Protein AF-A0ABD1E0M5-F1 (afdb_monomer_lite)

Foldseek 3Di:
DQAQPQPRHDDDPDWDAQPPPRHIHDLVVLVVLLPDPPDDPSSVVSVVVSVVVPPDDDDDDDDDDDPPPVVVVVVVVVVVVVVVVVVPCPVVVVVVVVPDDPDDDDDPPPPDPVNVVVVVVVVVVVVVVVVVVVVCVVVVVVVVVVVVVVVVVVVVVVVVVVVVVVVVVVVVVVVVVVVVVVVVVPPPPPPPPDPPFPKDKDKFAQPPPDDDQLVVVCVVCVVVVNNVQSVFFPDKDKDQPDPPPDPPDDDDDPDRRMIMMITGGNDPVVD

pLDDT: mean 77.99, std 19.37, range [33.34, 98.06]

Secondary structure (DSSP, 8-state):
-PBPTTT-PBP-S--EE-TTT--EE-HHHHHHHHTSTT--HHHHTHHHHHHTT----------S--SSHHHHHHHHHHHHHHHHHTT-THHHHHHHTTS-----S-------HHHHHHHHHHHHHHHHHHHHHHHHHHHHHHHHHHHHHHHHHHHHHHHHHHHHHHHHHHHHHHHHHHHHHHHHHS-----------EEEEEEEEETT--S-HHHHHHHHHHHTT-GGGGGGEEEEEEE----------------PPEEEEEEEES-GGG-

Radius of gyration: 49.95 Å; chains: 1; bounding box: 96×53×154 Å

Structure (mmCIF, N/CA/C/O backbone):
data_AF-A0ABD1E0M5-F1
#
_entry.id   AF-A0ABD1E0M5-F1
#
loop_
_atom_site.group_PDB
_atom_site.id
_atom_site.type_symbol
_atom_site.label_atom_id
_atom_site.label_alt_id
_atom_site.label_comp_id
_atom_site.label_asym_id
_atom_site.label_entity_id
_atom_site.label_seq_id
_atom_site.pdbx_PDB_ins_code
_atom_site.Cartn_x
_atom_site.Cartn_y
_atom_site.Cartn_z
_atom_site.occupancy
_atom_site.B_iso_or_equiv
_atom_site.auth_seq_id
_atom_site.auth_comp_id
_atom_site.auth_asym_id
_atom_site.auth_atom_id
_atom_site.pdbx_PDB_model_num
ATOM 1 N N . MET A 1 1 ? 1.325 -41.016 -16.216 1.00 75.88 1 MET A N 1
ATOM 2 C CA . MET A 1 1 ? 0.912 -39.697 -15.686 1.00 75.88 1 MET A CA 1
ATOM 3 C C . MET A 1 1 ? 2.156 -38.854 -15.503 1.00 75.88 1 MET A C 1
ATOM 5 O O . MET A 1 1 ? 3.111 -39.348 -14.920 1.00 75.88 1 MET A O 1
ATOM 9 N N . VAL A 1 2 ? 2.177 -37.632 -16.032 1.00 92.19 2 VAL A N 1
ATOM 10 C CA . VAL A 1 2 ? 3.340 -36.747 -15.897 1.00 92.19 2 VAL A CA 1
ATOM 11 C C . VAL A 1 2 ? 3.330 -36.135 -14.494 1.00 92.19 2 VAL A C 1
ATOM 13 O O . VAL A 1 2 ? 2.344 -35.518 -14.090 1.00 92.19 2 VAL A O 1
ATOM 16 N N . SER A 1 3 ? 4.405 -36.332 -13.731 1.00 95.94 3 SER A N 1
ATOM 17 C CA . SER A 1 3 ? 4.585 -35.744 -12.400 1.00 95.94 3 SER A CA 1
ATOM 18 C C . SER A 1 3 ? 5.457 -34.495 -12.470 1.00 95.94 3 SER A C 1
ATOM 20 O O . SER A 1 3 ? 6.469 -34.471 -13.171 1.00 95.94 3 SER A O 1
ATOM 22 N N . CYS A 1 4 ? 5.102 -33.467 -11.705 1.00 95.94 4 CYS A N 1
ATOM 23 C CA . CYS A 1 4 ? 5.908 -32.264 -11.585 1.00 95.94 4 CYS A CA 1
ATOM 24 C C . CYS A 1 4 ? 7.237 -32.570 -10.895 1.00 95.94 4 CYS A C 1
ATOM 26 O O . CYS A 1 4 ? 7.254 -33.032 -9.758 1.00 95.94 4 CYS A O 1
ATOM 28 N N . TYR A 1 5 ? 8.348 -32.219 -11.542 1.00 95.38 5 TYR A N 1
ATOM 29 C CA . TYR A 1 5 ? 9.693 -32.456 -11.014 1.00 95.38 5 TYR A CA 1
ATOM 30 C C . TYR A 1 5 ? 9.954 -31.756 -9.667 1.00 95.38 5 TYR A C 1
ATOM 32 O O . TYR A 1 5 ? 10.744 -32.234 -8.861 1.00 95.38 5 TYR A O 1
ATOM 40 N N . LYS A 1 6 ? 9.291 -30.621 -9.397 1.00 94.31 6 LYS A N 1
ATOM 41 C CA . LYS A 1 6 ? 9.511 -29.837 -8.171 1.00 94.31 6 LYS A CA 1
ATOM 42 C C . LYS A 1 6 ? 8.733 -30.353 -6.959 1.00 94.31 6 LYS A C 1
ATOM 44 O O . LYS A 1 6 ? 9.278 -30.350 -5.861 1.00 94.31 6 LYS A O 1
ATOM 49 N N . CYS A 1 7 ? 7.461 -30.709 -7.127 1.00 94.75 7 CYS A N 1
ATOM 50 C CA . CYS A 1 7 ? 6.577 -31.072 -6.011 1.00 94.75 7 CYS A CA 1
ATOM 51 C C . CYS A 1 7 ? 6.107 -32.531 -6.037 1.00 94.75 7 CYS A C 1
ATOM 53 O O . CYS A 1 7 ? 5.321 -32.925 -5.181 1.00 94.75 7 CYS A O 1
ATOM 55 N N . SER A 1 8 ? 6.542 -33.311 -7.030 1.00 94.50 8 SER A N 1
ATOM 56 C CA . SER A 1 8 ? 6.203 -34.726 -7.244 1.00 94.50 8 SER A CA 1
ATOM 57 C C . SER A 1 8 ? 4.707 -35.031 -7.410 1.00 94.50 8 SER A C 1
ATOM 59 O O . SER A 1 8 ? 4.321 -36.194 -7.480 1.00 94.50 8 SER A O 1
ATOM 61 N N . ARG A 1 9 ? 3.844 -34.010 -7.512 1.00 95.50 9 ARG A N 1
ATOM 62 C CA . ARG A 1 9 ? 2.400 -34.169 -7.754 1.00 95.50 9 ARG A CA 1
ATOM 63 C C . ARG A 1 9 ? 2.108 -34.346 -9.244 1.00 95.50 9 ARG A C 1
ATOM 65 O O . ARG A 1 9 ? 2.831 -33.811 -10.084 1.00 95.50 9 ARG A O 1
ATOM 72 N N . SER A 1 10 ? 1.042 -35.073 -9.570 1.00 95.50 10 SER A N 1
ATOM 73 C CA . SER A 1 10 ? 0.561 -35.258 -10.945 1.00 95.50 10 SER A CA 1
ATOM 74 C C . SER A 1 10 ? 0.083 -33.940 -11.560 1.00 95.50 10 SER A C 1
ATOM 76 O O . SER A 1 10 ? -0.659 -33.205 -10.908 1.00 95.50 10 SER A O 1
ATOM 78 N N . ILE A 1 11 ? 0.450 -33.677 -12.816 1.00 94.69 11 ILE A N 1
ATOM 79 C CA . ILE A 1 11 ? 0.008 -32.495 -13.565 1.00 94.69 11 ILE A CA 1
ATOM 80 C C . ILE A 1 11 ? -1.234 -32.864 -14.387 1.00 94.69 11 ILE A C 1
ATOM 82 O O . ILE A 1 11 ? -1.186 -33.806 -15.175 1.00 94.69 11 ILE A O 1
ATOM 86 N N . SER A 1 12 ? -2.347 -32.153 -14.190 1.00 84.75 12 SER A N 1
ATOM 87 C CA . SER A 1 12 ? -3.657 -32.515 -14.758 1.00 84.75 12 SER A CA 1
ATOM 88 C C . SER A 1 12 ? -4.164 -31.609 -15.885 1.00 84.75 12 SER A C 1
ATOM 90 O O . SER A 1 12 ? -5.109 -32.001 -16.564 1.00 84.75 12 SER A O 1
ATOM 92 N N . LYS A 1 13 ? -3.581 -30.419 -16.092 1.00 84.12 13 LYS A N 1
ATOM 93 C CA . LYS A 1 13 ? -4.033 -29.457 -17.116 1.00 84.12 13 LYS A CA 1
ATOM 94 C C . LYS A 1 13 ? -2.863 -28.875 -17.905 1.00 84.12 13 LYS A C 1
ATOM 96 O O . LYS A 1 13 ? -2.552 -29.377 -18.977 1.00 84.12 13 LYS A O 1
ATOM 101 N N . ASP A 1 14 ? -2.164 -27.903 -17.327 1.00 89.44 14 ASP A N 1
ATOM 102 C CA . ASP A 1 14 ? -1.097 -27.182 -18.020 1.00 89.44 14 ASP A CA 1
ATOM 103 C C . ASP A 1 14 ? 0.276 -27.670 -17.556 1.00 89.44 14 ASP A C 1
ATOM 105 O O . ASP A 1 14 ? 0.587 -27.665 -16.360 1.00 89.44 14 ASP A O 1
ATOM 109 N N . THR A 1 15 ? 1.104 -28.102 -18.506 1.00 93.81 15 THR A N 1
ATOM 110 C CA . THR A 1 15 ? 2.472 -28.573 -18.259 1.00 93.81 15 THR A CA 1
ATOM 111 C C . THR A 1 15 ? 3.470 -27.667 -18.960 1.00 93.81 15 THR A C 1
ATOM 113 O O . THR A 1 15 ? 3.383 -27.471 -20.170 1.00 93.81 15 THR A O 1
ATOM 116 N N . VAL A 1 16 ? 4.477 -27.195 -18.230 1.00 94.44 16 VAL A N 1
ATOM 117 C CA . VAL A 1 16 ? 5.653 -26.551 -18.824 1.00 94.44 16 VAL A CA 1
ATOM 118 C C . VAL A 1 16 ? 6.778 -27.575 -18.869 1.00 94.44 16 VAL A C 1
ATOM 120 O O . VAL A 1 16 ? 7.224 -28.057 -17.825 1.00 94.44 16 VAL A O 1
ATOM 123 N N . THR A 1 17 ? 7.227 -27.934 -20.070 1.00 95.00 17 THR A N 1
ATOM 124 C CA . THR A 1 17 ? 8.280 -28.936 -20.273 1.00 95.00 17 THR A CA 1
ATOM 125 C C . THR A 1 17 ? 9.561 -28.293 -20.789 1.00 95.00 17 THR A C 1
ATOM 127 O O . THR A 1 17 ? 9.546 -27.607 -21.811 1.00 95.00 17 THR A O 1
ATOM 130 N N . CYS A 1 18 ? 10.689 -28.550 -20.125 1.00 94.25 18 CYS A N 1
ATOM 131 C CA . CYS A 1 18 ? 11.999 -28.148 -20.634 1.00 94.25 18 CYS A CA 1
ATOM 132 C C . CYS A 1 18 ? 12.322 -28.921 -21.914 1.00 94.25 18 CYS A C 1
ATOM 134 O O . CYS A 1 18 ? 12.416 -30.145 -21.876 1.00 94.25 18 CYS A O 1
ATOM 136 N N . ARG A 1 19 ? 12.560 -28.218 -23.027 1.00 93.38 19 ARG A N 1
ATOM 137 C CA . ARG A 1 19 ? 12.924 -28.858 -24.304 1.00 93.38 19 ARG A CA 1
ATOM 138 C C . ARG A 1 19 ? 14.260 -29.604 -24.238 1.00 93.38 19 ARG A C 1
ATOM 140 O O . ARG A 1 19 ? 14.439 -30.578 -24.952 1.00 93.38 19 ARG A O 1
ATOM 147 N N . THR A 1 20 ? 15.176 -29.172 -23.371 1.00 93.75 20 THR A N 1
ATOM 148 C CA . THR A 1 20 ? 16.522 -29.752 -23.272 1.00 93.75 20 THR A CA 1
ATOM 149 C C . THR A 1 20 ? 16.586 -30.963 -22.344 1.00 93.75 20 THR A C 1
ATOM 151 O O . THR A 1 20 ? 17.173 -31.972 -22.708 1.00 93.75 20 THR A O 1
ATOM 154 N N . CYS A 1 21 ? 16.007 -30.885 -21.140 1.00 93.81 21 CYS A N 1
ATOM 155 C CA . CYS A 1 21 ? 16.092 -31.974 -20.151 1.00 93.81 21 CYS A CA 1
ATOM 156 C C . CYS A 1 21 ? 14.791 -32.770 -19.971 1.00 93.81 21 CYS A C 1
ATOM 158 O O . CYS A 1 21 ? 14.717 -33.604 -19.072 1.00 93.81 21 CYS A O 1
ATOM 160 N N . ALA A 1 22 ? 13.757 -32.481 -20.768 1.00 94.19 22 ALA A N 1
ATOM 161 C CA . ALA A 1 22 ? 12.434 -33.118 -20.740 1.00 94.19 22 ALA A CA 1
ATOM 162 C C . ALA A 1 22 ? 11.701 -33.082 -19.378 1.00 94.19 22 ALA A C 1
ATOM 164 O O . ALA A 1 22 ? 10.658 -33.715 -19.202 1.00 94.19 22 ALA A O 1
ATOM 165 N N . LYS A 1 23 ? 12.201 -32.317 -18.396 1.00 95.19 23 LYS A N 1
ATOM 166 C CA . LYS A 1 23 ? 11.552 -32.157 -17.090 1.00 95.19 23 LYS A CA 1
ATOM 167 C C . LYS A 1 23 ? 10.250 -31.379 -17.236 1.00 95.19 23 LYS A C 1
ATOM 169 O O . LYS A 1 23 ? 10.207 -30.351 -17.909 1.00 95.19 23 LYS A O 1
ATOM 174 N N . SER A 1 24 ? 9.214 -31.867 -16.561 1.00 95.94 24 SER A N 1
ATOM 175 C CA . SER A 1 24 ? 7.862 -31.307 -16.593 1.00 95.94 24 SER A CA 1
ATOM 176 C C . SER A 1 24 ? 7.523 -30.608 -15.277 1.00 95.94 24 SER A C 1
ATOM 178 O O . SER A 1 24 ? 7.803 -31.128 -14.192 1.00 95.94 24 SER A O 1
ATOM 180 N N . PHE A 1 25 ? 6.900 -29.434 -15.356 1.00 95.50 25 PHE A N 1
ATOM 181 C CA . PHE A 1 25 ? 6.576 -28.592 -14.208 1.00 95.50 25 PHE A CA 1
ATOM 182 C C . PHE A 1 25 ? 5.147 -28.048 -14.286 1.00 95.50 25 PHE A C 1
ATOM 184 O O . PHE A 1 25 ? 4.617 -27.829 -15.374 1.00 95.50 25 PHE A O 1
ATOM 191 N N . HIS A 1 26 ? 4.549 -27.765 -13.125 1.00 95.69 26 HIS A N 1
ATOM 192 C CA . HIS A 1 26 ? 3.399 -26.861 -13.068 1.00 95.69 26 HIS A CA 1
ATOM 193 C C . HIS A 1 26 ? 3.845 -25.437 -13.430 1.00 95.69 26 HIS A C 1
ATOM 195 O O . HIS A 1 26 ? 4.933 -25.049 -12.988 1.00 95.69 26 HIS A O 1
ATOM 201 N N . PRO A 1 27 ? 3.003 -24.629 -14.099 1.00 93.31 27 PRO A N 1
ATOM 202 C CA . PRO A 1 27 ? 3.299 -23.226 -14.390 1.00 93.31 27 PRO A CA 1
ATOM 203 C C . PRO A 1 27 ? 3.747 -22.447 -13.145 1.00 93.31 27 PRO A C 1
ATOM 205 O O . PRO A 1 27 ? 4.765 -21.763 -13.166 1.00 93.31 27 PRO A O 1
ATOM 208 N N . SER A 1 28 ? 3.072 -22.660 -12.009 1.00 93.44 28 SER A N 1
ATOM 209 C CA . SER A 1 28 ? 3.429 -22.035 -10.730 1.00 93.44 28 SER A CA 1
ATOM 210 C C . SER A 1 28 ? 4.743 -22.551 -10.133 1.00 93.44 28 SER A C 1
ATOM 212 O O . SER A 1 28 ? 5.435 -21.812 -9.444 1.00 93.44 28 SER A O 1
ATOM 214 N N . CYS A 1 29 ? 5.130 -23.804 -10.392 1.00 94.25 29 CYS A N 1
ATOM 215 C CA . CYS A 1 29 ? 6.329 -24.422 -9.814 1.00 94.25 29 CYS A CA 1
ATOM 216 C C . CYS A 1 29 ? 7.625 -24.073 -10.557 1.00 94.25 29 CYS A C 1
ATOM 218 O O . CYS A 1 29 ? 8.694 -24.169 -9.951 1.00 94.25 29 CYS A O 1
ATOM 220 N N . VAL A 1 30 ? 7.552 -23.678 -11.835 1.00 93.50 30 VAL A N 1
ATOM 221 C CA . VAL A 1 30 ? 8.735 -23.306 -12.636 1.00 93.50 30 VAL A CA 1
ATOM 222 C C . VAL A 1 30 ? 9.474 -22.143 -11.981 1.00 93.50 30 VAL A C 1
ATOM 224 O O . VAL A 1 30 ? 10.661 -22.267 -11.690 1.00 93.50 30 VAL A O 1
ATOM 227 N N . GLY A 1 31 ? 8.767 -21.059 -11.645 1.00 91.69 31 GLY A N 1
ATOM 228 C CA . GLY A 1 31 ? 9.375 -19.876 -11.027 1.00 91.69 31 GLY A CA 1
ATOM 229 C C . GLY A 1 31 ? 10.084 -20.179 -9.701 1.00 91.69 31 GLY A C 1
ATOM 230 O O . GLY A 1 31 ? 11.174 -19.671 -9.450 1.00 91.69 31 GLY A O 1
ATOM 231 N N . TYR A 1 32 ? 9.521 -21.065 -8.870 1.00 92.62 32 TYR A N 1
ATOM 232 C CA . TYR A 1 32 ? 10.173 -21.494 -7.627 1.00 92.62 32 TYR A CA 1
ATOM 233 C C . TYR A 1 32 ? 11.374 -22.411 -7.865 1.00 92.62 32 TYR A C 1
ATOM 235 O O . TYR A 1 32 ? 12.333 -22.356 -7.099 1.00 92.62 32 TYR A O 1
ATOM 243 N N . TYR A 1 33 ? 11.338 -23.269 -8.888 1.00 92.12 33 TYR A N 1
ATOM 244 C CA . TYR A 1 33 ? 12.469 -24.136 -9.219 1.00 92.12 33 TYR A CA 1
ATOM 245 C C . TYR A 1 33 ? 13.668 -23.321 -9.710 1.00 92.12 33 TYR A C 1
ATOM 247 O O . TYR A 1 33 ? 14.776 -23.544 -9.227 1.00 92.12 33 TYR A O 1
ATOM 255 N N . LEU A 1 34 ? 13.439 -22.324 -10.568 1.00 92.31 34 LEU A N 1
ATOM 256 C CA . LEU A 1 34 ? 14.495 -21.468 -11.122 1.00 92.31 34 LEU A CA 1
ATOM 257 C C . LEU A 1 34 ? 15.215 -20.611 -10.075 1.00 92.31 34 LEU A C 1
ATOM 259 O O . LEU A 1 34 ? 16.371 -20.257 -10.265 1.00 92.31 34 LEU A O 1
ATOM 263 N N . LYS A 1 35 ? 14.574 -20.336 -8.934 1.00 91.81 35 LYS A N 1
ATOM 264 C CA . LYS A 1 35 ? 15.210 -19.652 -7.795 1.00 91.81 35 LYS A CA 1
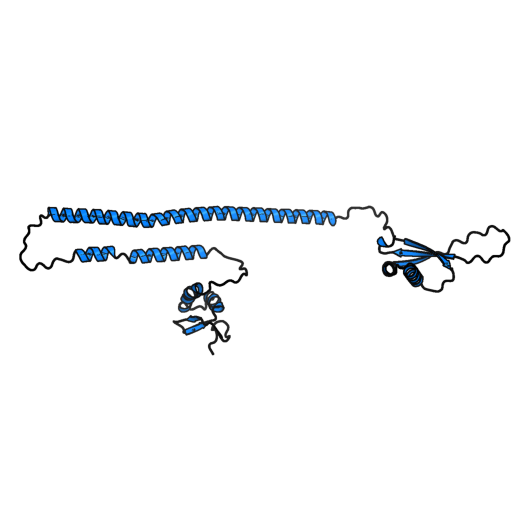ATOM 265 C C . LYS A 1 35 ? 16.131 -20.554 -6.968 1.00 91.81 35 LYS A C 1
ATOM 267 O O . LYS A 1 35 ? 16.847 -20.062 -6.100 1.00 91.81 35 LYS A O 1
ATOM 272 N N . THR A 1 36 ? 16.103 -21.872 -7.171 1.00 88.25 36 THR A N 1
ATOM 273 C CA . THR A 1 36 ? 16.965 -22.796 -6.420 1.00 88.25 36 THR A CA 1
ATOM 274 C C . THR A 1 36 ? 18.303 -23.005 -7.120 1.00 88.25 36 THR A C 1
ATOM 276 O O . THR A 1 36 ? 18.350 -23.122 -8.338 1.00 88.25 36 THR A O 1
ATOM 279 N N . ARG A 1 37 ? 19.387 -23.180 -6.348 1.00 81.25 37 ARG A N 1
ATOM 280 C CA . ARG A 1 37 ? 20.723 -23.546 -6.875 1.00 81.25 37 ARG A CA 1
ATOM 281 C C . ARG A 1 37 ? 20.755 -24.878 -7.645 1.00 81.25 37 ARG A C 1
ATOM 283 O O . ARG A 1 37 ? 21.759 -25.202 -8.259 1.00 81.25 37 ARG A O 1
ATOM 290 N N . ALA A 1 38 ? 19.674 -25.658 -7.586 1.00 79.31 38 ALA A N 1
ATOM 291 C CA . ALA A 1 38 ? 19.508 -26.922 -8.299 1.00 79.31 38 ALA A CA 1
ATOM 292 C C . ALA A 1 38 ? 18.868 -26.759 -9.693 1.00 79.31 38 ALA A C 1
ATOM 294 O O . ALA A 1 38 ? 18.580 -27.763 -10.355 1.00 79.31 38 ALA A O 1
ATOM 295 N N . ALA A 1 39 ? 18.578 -25.526 -10.123 1.00 85.06 39 ALA A N 1
ATOM 296 C CA . ALA A 1 39 ? 18.139 -25.244 -11.480 1.00 85.06 39 ALA A CA 1
ATOM 297 C C . ALA A 1 39 ? 19.322 -25.405 -12.439 1.00 85.06 39 ALA A C 1
ATOM 299 O O . ALA A 1 39 ? 20.319 -24.702 -12.333 1.00 85.06 39 ALA A O 1
ATOM 300 N N . SER A 1 40 ? 19.214 -26.355 -13.364 1.00 83.31 40 SER A N 1
ATOM 301 C CA . SER A 1 40 ? 20.155 -26.469 -14.478 1.00 83.31 40 SER A CA 1
ATOM 302 C C . SER A 1 40 ? 19.958 -25.300 -15.442 1.00 83.31 40 SER A C 1
ATOM 304 O O . SER A 1 40 ? 18.808 -24.964 -15.733 1.00 83.31 40 SER A O 1
ATOM 306 N N . ASP A 1 41 ? 21.043 -24.771 -16.012 1.00 85.75 41 ASP A N 1
ATOM 307 C CA . ASP A 1 41 ? 21.024 -23.622 -16.937 1.00 85.75 41 ASP A CA 1
ATOM 308 C C . ASP A 1 41 ? 20.032 -23.793 -18.098 1.00 85.75 41 ASP A C 1
ATOM 310 O O . ASP A 1 41 ? 19.387 -22.843 -18.536 1.00 85.75 41 ASP A O 1
ATOM 314 N N . CYS A 1 42 ? 19.810 -25.035 -18.539 1.00 89.75 42 CYS A N 1
ATOM 315 C CA . CYS A 1 42 ? 18.856 -25.356 -19.597 1.00 89.75 42 CYS A CA 1
ATOM 316 C C . CYS A 1 42 ? 17.379 -25.100 -19.239 1.00 89.75 42 CYS A C 1
ATOM 318 O O . CYS A 1 42 ? 16.538 -25.015 -20.131 1.00 89.75 42 CYS A O 1
ATOM 320 N N . CYS A 1 43 ? 17.033 -24.995 -17.953 1.00 88.50 43 CYS A N 1
ATOM 321 C CA . CYS A 1 43 ? 15.674 -24.686 -17.505 1.00 88.50 43 CYS A CA 1
ATOM 322 C C . CYS A 1 43 ? 15.433 -23.178 -17.375 1.00 88.50 43 CYS A C 1
ATOM 324 O O . CYS A 1 43 ? 14.277 -22.761 -17.377 1.00 88.50 43 CYS A O 1
ATOM 326 N N . SER A 1 44 ? 16.484 -22.359 -17.290 1.00 85.38 44 SER A N 1
ATOM 327 C CA . SER A 1 44 ? 16.381 -20.911 -17.069 1.00 85.38 44 SER A CA 1
ATOM 328 C C . SER A 1 44 ? 15.680 -20.179 -18.217 1.00 85.38 44 SER A C 1
ATOM 330 O O . SER A 1 44 ? 14.953 -19.218 -17.977 1.00 85.38 44 SER A O 1
ATOM 332 N N . SER A 1 45 ? 15.793 -20.689 -19.448 1.00 83.38 45 SER A N 1
ATOM 333 C CA . SER A 1 45 ? 15.108 -20.152 -20.635 1.00 83.38 45 SER A CA 1
ATOM 334 C C . SER A 1 45 ? 13.583 -20.341 -20.623 1.00 83.38 45 SER A C 1
ATOM 336 O O . SER A 1 45 ? 12.877 -19.674 -21.376 1.00 83.38 45 SER A O 1
ATOM 338 N N . LEU A 1 46 ? 13.044 -21.203 -19.749 1.00 83.81 46 LEU A N 1
ATOM 339 C CA . LEU A 1 46 ? 11.595 -21.402 -19.622 1.00 83.81 46 LEU A CA 1
ATOM 340 C C . LEU A 1 46 ? 10.887 -20.209 -18.971 1.00 83.81 46 LEU A C 1
ATOM 342 O O . LEU A 1 46 ? 9.714 -19.977 -19.272 1.00 83.81 46 LEU A O 1
ATOM 346 N N . ALA A 1 47 ? 11.578 -19.452 -18.108 1.00 73.94 47 ALA A N 1
ATOM 347 C CA . ALA A 1 47 ? 11.003 -18.280 -17.443 1.00 73.94 47 ALA A CA 1
ATOM 348 C C . ALA A 1 47 ? 10.479 -17.265 -18.462 1.00 73.94 47 ALA A C 1
ATOM 350 O O . ALA A 1 47 ? 9.340 -16.813 -18.342 1.00 73.94 47 ALA A O 1
ATOM 351 N N . SER A 1 48 ? 11.280 -16.992 -19.493 1.00 70.25 48 SER A N 1
ATOM 352 C CA . SER A 1 48 ? 10.983 -16.018 -20.542 1.00 70.25 48 SER A CA 1
ATOM 353 C C . SER A 1 48 ? 9.728 -16.392 -21.332 1.00 70.25 48 SER A C 1
ATOM 355 O O . SER A 1 48 ? 8.880 -15.542 -21.558 1.00 70.25 48 SER A O 1
ATOM 357 N N . SER A 1 49 ? 9.548 -17.678 -21.653 1.00 66.00 49 SER A N 1
ATOM 358 C CA . SER A 1 49 ? 8.365 -18.157 -22.387 1.00 66.00 49 SER A CA 1
ATOM 359 C C . SER A 1 49 ? 7.083 -18.227 -21.546 1.00 66.00 49 SER A C 1
ATOM 361 O O . SER A 1 49 ? 5.983 -18.167 -22.083 1.00 66.00 49 SER A O 1
ATOM 363 N N . SER A 1 50 ? 7.203 -18.375 -20.220 1.00 62.84 50 SER A N 1
ATOM 364 C CA . SER A 1 50 ? 6.036 -18.504 -19.333 1.00 62.84 50 SER A CA 1
ATOM 365 C C . SER A 1 50 ? 5.422 -17.159 -18.934 1.00 62.84 50 SER A C 1
ATOM 367 O O . SER A 1 50 ? 4.223 -17.092 -18.665 1.00 62.84 50 SER A O 1
ATOM 369 N N . ALA A 1 51 ? 6.224 -16.088 -18.923 1.00 58.38 51 ALA A N 1
ATOM 370 C CA . ALA A 1 51 ? 5.778 -14.749 -18.546 1.00 58.38 51 ALA A CA 1
ATOM 371 C C . ALA A 1 51 ? 4.819 -14.132 -19.580 1.00 58.38 51 ALA A C 1
ATOM 373 O O . ALA A 1 51 ? 3.922 -13.384 -19.203 1.00 58.38 51 ALA A O 1
ATOM 374 N N . GLU A 1 52 ? 4.943 -14.502 -20.857 1.00 54.72 52 GLU A N 1
ATOM 375 C CA . GLU A 1 52 ? 4.082 -13.990 -21.934 1.00 54.72 52 GLU A CA 1
ATOM 376 C C . GLU A 1 52 ? 2.663 -14.586 -21.918 1.00 54.72 52 GLU A C 1
ATOM 378 O O . GLU A 1 52 ? 1.750 -14.014 -22.503 1.00 54.72 52 GLU A O 1
ATOM 383 N N . SER A 1 53 ? 2.437 -15.706 -21.217 1.00 51.38 53 SER A N 1
ATOM 384 C CA . SER A 1 53 ? 1.131 -16.392 -21.186 1.00 51.38 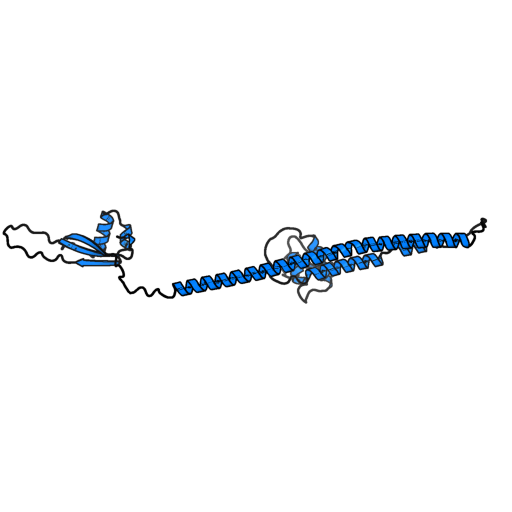53 SER A CA 1
ATOM 385 C C . SER A 1 53 ? 0.311 -16.164 -19.906 1.00 51.38 53 SER A C 1
ATOM 387 O O . SER A 1 53 ? -0.816 -16.643 -19.820 1.00 51.38 53 SER A O 1
ATOM 389 N N . ALA A 1 54 ? 0.833 -15.443 -18.904 1.00 50.34 54 ALA A N 1
ATOM 390 C CA . ALA A 1 54 ? 0.204 -15.294 -17.581 1.00 50.34 54 ALA A CA 1
ATOM 391 C C . ALA A 1 54 ? -0.403 -13.898 -17.311 1.00 50.34 54 ALA A C 1
ATOM 393 O O . ALA A 1 54 ? -0.487 -13.461 -16.162 1.00 50.34 54 ALA A O 1
ATOM 394 N N . GLY A 1 55 ? -0.853 -13.193 -18.353 1.00 41.59 55 GLY A N 1
ATOM 395 C CA . GLY A 1 55 ? -1.610 -11.941 -18.235 1.00 41.59 55 GLY A CA 1
ATOM 396 C C . GLY A 1 55 ? -3.059 -12.173 -17.790 1.00 41.59 55 GLY A C 1
ATOM 397 O O . GLY A 1 55 ? -3.981 -12.000 -18.579 1.00 41.59 55 GLY A O 1
ATOM 398 N N . GLY A 1 56 ? -3.271 -12.594 -16.540 1.00 41.28 56 GLY A N 1
ATOM 399 C CA . GLY A 1 56 ? -4.604 -12.828 -15.978 1.00 41.28 56 GLY A CA 1
ATOM 400 C C . GLY A 1 56 ? -4.626 -12.718 -14.454 1.00 41.28 56 GLY A C 1
ATOM 401 O O . GLY A 1 56 ? -4.147 -13.608 -13.761 1.00 41.28 56 GLY A O 1
ATOM 402 N N . SER A 1 57 ? -5.186 -11.605 -13.970 1.00 48.03 57 SER A N 1
ATOM 403 C CA . SER A 1 57 ? -5.547 -11.229 -12.593 1.00 48.03 57 SER A CA 1
ATOM 404 C C . SER A 1 57 ? -5.445 -12.283 -11.480 1.00 48.03 57 SER A C 1
ATOM 406 O O . SER A 1 57 ? -6.238 -13.220 -11.428 1.00 48.03 57 SER A O 1
ATOM 408 N N . ALA A 1 58 ? -4.625 -11.988 -10.465 1.00 36.50 58 ALA A N 1
ATOM 409 C CA . ALA A 1 58 ? -4.932 -12.291 -9.064 1.00 36.50 58 ALA A CA 1
ATOM 410 C C . ALA A 1 58 ? -4.174 -11.334 -8.127 1.00 36.50 58 ALA A C 1
ATOM 412 O O . ALA A 1 58 ? -2.952 -11.217 -8.188 1.00 36.50 58 ALA A O 1
ATOM 413 N N . ALA A 1 59 ? -4.925 -10.644 -7.267 1.00 43.69 59 ALA A N 1
ATOM 414 C CA . ALA A 1 59 ? -4.429 -9.744 -6.235 1.00 43.69 59 ALA A CA 1
ATOM 415 C C . ALA A 1 59 ? -3.898 -10.523 -5.016 1.00 43.69 59 ALA A C 1
ATOM 417 O O . ALA A 1 59 ? -4.549 -11.451 -4.537 1.00 43.69 59 ALA A O 1
ATOM 418 N N . GLY A 1 60 ? -2.742 -10.112 -4.490 1.00 33.34 60 GLY A N 1
ATOM 419 C CA . GLY A 1 60 ? -2.165 -10.595 -3.229 1.00 33.34 60 GLY A CA 1
ATOM 420 C C . GLY A 1 60 ? -0.670 -10.253 -3.126 1.00 33.34 60 GLY A C 1
ATOM 421 O O . GLY A 1 60 ? 0.036 -10.397 -4.122 1.00 33.34 60 GLY A O 1
ATOM 422 N N . PRO A 1 61 ? -0.170 -9.754 -1.979 1.00 45.84 61 PRO A N 1
ATOM 423 C CA . PRO A 1 61 ? 1.038 -8.935 -1.936 1.00 45.84 61 PRO A CA 1
ATOM 424 C C . PRO A 1 61 ? 2.319 -9.775 -1.860 1.00 45.84 61 PRO A C 1
ATOM 426 O O . PRO A 1 61 ? 2.335 -10.810 -1.191 1.00 45.84 61 PRO A O 1
ATOM 429 N N . PRO A 1 62 ? 3.435 -9.279 -2.420 1.00 45.06 62 PRO A N 1
ATOM 430 C CA . PRO A 1 62 ? 4.745 -9.645 -1.926 1.00 45.06 62 PRO A CA 1
ATOM 431 C C . PRO A 1 62 ? 5.463 -8.428 -1.343 1.00 45.06 62 PRO A C 1
ATOM 433 O O . PRO A 1 62 ? 5.691 -7.403 -1.984 1.00 45.06 62 PRO A O 1
ATOM 436 N N . THR A 1 63 ? 5.847 -8.597 -0.089 1.00 48.53 63 THR A N 1
ATOM 437 C CA . THR A 1 63 ? 6.935 -7.892 0.564 1.00 48.53 63 THR A CA 1
ATOM 438 C C . THR A 1 63 ? 8.254 -8.143 -0.172 1.00 48.53 63 THR A C 1
ATOM 440 O O . THR A 1 63 ? 8.606 -9.281 -0.476 1.00 48.53 63 THR A O 1
ATOM 443 N N . GLY A 1 64 ? 9.020 -7.069 -0.366 1.00 45.62 64 GLY A N 1
ATOM 444 C CA . GLY A 1 64 ? 10.481 -7.118 -0.417 1.00 45.62 64 GLY A CA 1
ATOM 445 C C . GLY A 1 64 ? 11.136 -7.255 -1.796 1.00 45.62 64 GLY A C 1
ATOM 446 O O . GLY A 1 64 ? 11.018 -8.272 -2.471 1.00 45.62 64 GLY A O 1
ATOM 447 N N . SER A 1 65 ? 11.986 -6.265 -2.093 1.00 46.56 65 SER A N 1
ATOM 448 C CA . SER A 1 65 ? 13.073 -6.234 -3.090 1.00 46.56 65 SER A CA 1
ATOM 449 C C . SER A 1 65 ? 12.714 -5.928 -4.557 1.00 46.56 65 SER A C 1
ATOM 451 O O . SER A 1 65 ? 12.685 -6.800 -5.418 1.00 46.56 65 SER A O 1
ATOM 453 N N . SER A 1 66 ? 12.567 -4.630 -4.853 1.00 43.16 66 SER A N 1
ATOM 454 C CA . SER A 1 66 ? 12.405 -4.069 -6.208 1.00 43.16 66 SER A CA 1
ATOM 455 C C . SER A 1 66 ? 13.616 -3.227 -6.635 1.00 43.16 66 SER A C 1
ATOM 457 O O . SER A 1 66 ? 13.467 -2.069 -7.002 1.00 43.16 66 SER A O 1
ATOM 459 N N . GLN A 1 67 ? 14.830 -3.784 -6.573 1.00 46.78 67 GLN A N 1
ATOM 460 C CA . GLN A 1 67 ? 16.024 -3.149 -7.172 1.00 46.78 67 GLN A CA 1
ATOM 461 C C . GLN A 1 67 ? 16.564 -3.902 -8.400 1.00 46.78 67 GLN A C 1
ATOM 463 O O . GLN A 1 67 ? 17.457 -3.414 -9.084 1.00 46.78 67 GLN A O 1
ATOM 468 N N . THR A 1 68 ? 16.011 -5.070 -8.739 1.00 46.06 68 THR A N 1
ATOM 469 C CA . THR A 1 68 ? 16.514 -5.913 -9.838 1.00 46.06 68 THR A CA 1
ATOM 470 C C . THR A 1 68 ? 15.722 -5.806 -11.142 1.00 46.06 68 THR A C 1
ATOM 472 O O . THR A 1 68 ? 16.222 -6.255 -12.168 1.00 46.06 68 THR A O 1
ATOM 475 N N . SER A 1 69 ? 14.533 -5.193 -11.167 1.00 46.38 69 SER A N 1
ATOM 476 C CA . SER A 1 69 ? 13.725 -5.107 -12.398 1.00 46.38 69 SER A CA 1
ATOM 477 C C . SER A 1 69 ? 14.221 -4.042 -13.383 1.00 46.38 69 SER A C 1
ATOM 479 O O . SER A 1 69 ? 14.217 -4.285 -14.586 1.00 46.38 69 SER A O 1
ATOM 481 N N . VAL A 1 70 ? 14.720 -2.899 -12.899 1.00 46.38 70 VAL A N 1
ATOM 482 C CA . VAL A 1 70 ? 15.184 -1.796 -13.766 1.00 46.38 70 VAL A CA 1
ATOM 483 C C . VAL A 1 70 ? 16.473 -2.168 -14.513 1.00 46.38 70 VAL A C 1
ATOM 485 O O . VAL A 1 70 ? 16.611 -1.873 -15.699 1.00 46.38 70 VAL A O 1
ATOM 488 N N . LEU A 1 71 ? 17.382 -2.904 -13.865 1.00 47.19 71 LEU A N 1
ATOM 489 C CA . LEU A 1 71 ? 18.620 -3.381 -14.496 1.00 47.19 71 LEU A CA 1
ATOM 490 C C . LEU A 1 71 ? 18.373 -4.466 -15.557 1.00 47.19 71 LEU A C 1
ATOM 492 O O . LEU A 1 71 ? 19.118 -4.539 -16.532 1.00 47.19 71 LEU A O 1
ATOM 496 N N . VAL A 1 72 ? 17.322 -5.282 -15.404 1.00 49.50 72 VAL A N 1
ATOM 497 C CA . VAL A 1 72 ? 16.947 -6.304 -16.399 1.00 49.50 72 VAL A CA 1
ATOM 498 C C . VAL A 1 72 ? 16.298 -5.664 -17.632 1.00 49.50 72 VAL A C 1
ATOM 500 O O . VAL A 1 72 ? 16.571 -6.092 -18.751 1.00 49.50 72 VAL A O 1
ATOM 503 N N . SER A 1 73 ? 15.515 -4.596 -17.462 1.00 48.47 73 SER A N 1
ATOM 504 C CA . SER A 1 73 ? 14.965 -3.838 -18.596 1.00 48.47 73 SER A CA 1
ATOM 505 C C . SER A 1 73 ? 16.046 -3.062 -19.357 1.00 48.47 73 SER A C 1
ATOM 507 O O . SER A 1 73 ? 16.041 -3.053 -20.587 1.00 48.47 73 SER A O 1
ATOM 509 N N . ALA A 1 74 ? 17.021 -2.476 -18.652 1.00 47.38 74 ALA A N 1
ATOM 510 C CA . ALA A 1 74 ? 18.151 -1.794 -19.283 1.00 47.38 74 ALA A CA 1
ATOM 511 C C . ALA A 1 74 ? 19.080 -2.767 -20.034 1.00 47.38 74 ALA A C 1
ATOM 513 O O . ALA A 1 74 ? 19.524 -2.463 -21.141 1.00 47.38 74 ALA A O 1
ATOM 514 N N . SER A 1 75 ? 19.341 -3.962 -19.488 1.00 48.25 75 SER A N 1
ATOM 515 C CA . SER A 1 75 ? 20.175 -4.969 -20.162 1.00 48.25 75 SER A CA 1
ATOM 516 C C . SER A 1 75 ? 19.485 -5.596 -21.378 1.00 48.25 75 SER A C 1
ATOM 518 O O . SER A 1 75 ? 20.145 -5.861 -22.385 1.00 48.25 75 SER A O 1
ATOM 520 N N . ALA A 1 76 ? 18.160 -5.768 -21.334 1.00 50.81 76 ALA A N 1
ATOM 521 C CA . ALA A 1 76 ? 17.366 -6.184 -22.487 1.00 50.81 76 ALA A CA 1
ATOM 522 C C . ALA A 1 76 ? 17.371 -5.116 -23.596 1.00 50.81 76 ALA A C 1
ATOM 524 O O . ALA A 1 76 ? 17.563 -5.457 -24.764 1.00 50.81 76 ALA A O 1
ATOM 525 N N . ALA A 1 77 ? 17.251 -3.831 -23.240 1.00 54.59 77 ALA A N 1
ATOM 526 C CA . ALA A 1 77 ? 17.336 -2.723 -24.193 1.00 54.59 77 ALA A CA 1
ATOM 527 C C . ALA A 1 77 ? 18.738 -2.600 -24.825 1.00 54.59 77 ALA A C 1
ATOM 529 O O . ALA A 1 77 ? 18.850 -2.442 -26.040 1.00 54.59 77 ALA A O 1
ATOM 530 N N . LEU A 1 78 ? 19.815 -2.769 -24.043 1.00 55.84 78 LEU A N 1
ATOM 531 C CA . LEU A 1 78 ? 21.190 -2.807 -24.567 1.00 55.84 78 LEU A CA 1
ATOM 532 C C . LEU A 1 78 ? 21.448 -4.024 -25.468 1.00 55.84 78 LEU A C 1
ATOM 534 O O . LEU A 1 78 ? 22.142 -3.903 -26.476 1.00 55.84 78 LEU A O 1
ATOM 538 N N . SER A 1 79 ? 20.866 -5.182 -25.147 1.00 52.72 79 SER A N 1
ATOM 539 C CA . SER A 1 79 ? 20.991 -6.389 -25.975 1.00 52.72 79 SER A CA 1
ATOM 540 C C . SER A 1 79 ? 20.255 -6.239 -27.313 1.00 52.72 79 SER A C 1
ATOM 542 O O . SER A 1 79 ? 20.759 -6.686 -28.341 1.00 52.72 79 SER A O 1
ATOM 544 N N . GLN A 1 80 ? 19.103 -5.557 -27.328 1.00 54.44 80 GLN A N 1
ATOM 545 C CA . GLN A 1 80 ? 18.396 -5.205 -28.565 1.00 54.44 80 GLN A CA 1
ATOM 546 C C . GLN A 1 80 ? 19.154 -4.150 -29.383 1.00 54.44 80 GLN A C 1
ATOM 548 O O . GLN A 1 80 ? 19.240 -4.276 -30.602 1.00 54.44 80 GLN A O 1
ATOM 553 N N . ALA A 1 81 ? 19.763 -3.154 -28.732 1.00 54.97 81 ALA A N 1
ATOM 554 C CA . ALA A 1 81 ? 20.596 -2.161 -29.409 1.00 54.97 81 ALA A CA 1
ATOM 555 C C . ALA A 1 81 ? 21.843 -2.796 -30.052 1.00 54.97 81 ALA A C 1
ATOM 557 O O . ALA A 1 81 ? 22.162 -2.489 -31.199 1.00 54.97 81 ALA A O 1
ATOM 558 N N . SER A 1 82 ? 22.502 -3.738 -29.366 1.00 47.28 82 SER A N 1
ATOM 559 C CA . SER A 1 82 ? 23.669 -4.453 -29.902 1.00 47.28 82 SER A CA 1
ATOM 560 C C . SER A 1 82 ? 23.307 -5.368 -31.079 1.00 47.28 82 SER A C 1
ATOM 562 O O . SER A 1 82 ? 24.020 -5.379 -32.078 1.00 47.28 82 SER A O 1
ATOM 564 N N . ALA A 1 83 ? 22.170 -6.072 -31.018 1.00 54.25 83 ALA A N 1
ATOM 565 C CA . ALA A 1 83 ? 21.695 -6.910 -32.124 1.00 54.25 83 ALA A CA 1
ATOM 566 C C . ALA A 1 83 ? 21.323 -6.097 -33.381 1.00 54.25 83 ALA A C 1
ATOM 568 O O . ALA A 1 83 ? 21.435 -6.597 -34.500 1.00 54.25 83 ALA A O 1
ATOM 569 N N . LEU A 1 84 ? 20.908 -4.835 -33.216 1.00 53.84 84 LEU A N 1
ATOM 570 C CA . LEU A 1 84 ? 20.607 -3.941 -34.336 1.00 53.84 84 LEU A CA 1
ATOM 571 C C . LEU A 1 84 ? 21.874 -3.394 -35.010 1.00 53.84 84 LEU A C 1
ATOM 573 O O . LEU A 1 84 ? 21.885 -3.257 -36.234 1.00 53.84 84 LEU A O 1
ATOM 577 N N . VAL A 1 85 ? 22.953 -3.159 -34.254 1.00 57.84 85 VAL A N 1
ATOM 578 C CA . VAL A 1 85 ? 24.267 -2.767 -34.803 1.00 57.84 85 VAL A CA 1
ATOM 579 C C . VAL A 1 85 ? 24.882 -3.896 -35.637 1.00 57.84 85 VAL A C 1
ATOM 581 O O . VAL A 1 85 ? 25.389 -3.636 -36.727 1.00 57.84 85 VAL A O 1
ATOM 584 N N . ASP A 1 86 ? 24.748 -5.151 -35.201 1.00 50.66 86 ASP A N 1
ATOM 585 C CA . ASP A 1 86 ? 25.242 -6.320 -35.950 1.00 50.66 86 ASP A CA 1
ATOM 586 C C . ASP A 1 86 ? 24.438 -6.616 -37.230 1.00 50.66 86 ASP A C 1
ATOM 588 O O . ASP A 1 86 ? 24.896 -7.343 -38.112 1.00 50.66 86 ASP A O 1
ATOM 592 N N . SER A 1 87 ? 23.244 -6.032 -37.368 1.00 49.00 87 SER A N 1
ATOM 593 C CA . SER A 1 87 ? 22.348 -6.267 -38.504 1.00 49.00 87 SER A CA 1
ATOM 594 C C . SER A 1 87 ? 22.474 -5.256 -39.650 1.00 49.00 87 SER A C 1
ATOM 596 O O . SER A 1 87 ? 21.672 -5.328 -40.574 1.00 49.00 87 SER A O 1
ATOM 598 N N . LEU A 1 88 ? 23.462 -4.345 -39.632 1.00 54.03 88 LEU A N 1
ATOM 599 C CA . LEU A 1 88 ? 23.683 -3.302 -40.651 1.00 54.03 88 LEU A CA 1
ATOM 600 C C . LEU A 1 88 ? 23.836 -3.881 -42.085 1.00 54.03 88 LEU A C 1
ATOM 602 O O . LEU A 1 88 ? 24.938 -4.264 -42.487 1.00 54.03 88 LEU A O 1
ATOM 606 N N . PRO A 1 89 ? 22.789 -3.853 -42.940 1.00 54.03 89 PRO A N 1
ATOM 607 C CA . PRO A 1 89 ? 22.852 -4.352 -44.320 1.00 54.03 89 PRO A CA 1
ATOM 608 C C . PRO A 1 89 ? 23.538 -3.347 -45.261 1.00 54.03 89 PRO A C 1
ATOM 610 O O . PRO A 1 89 ? 23.838 -3.655 -46.415 1.00 54.03 89 PRO A O 1
ATOM 613 N N . VAL A 1 90 ? 23.783 -2.127 -44.771 1.00 51.28 90 VAL A N 1
ATOM 614 C CA . VAL A 1 90 ? 24.224 -0.968 -45.557 1.00 51.28 90 VAL A CA 1
ATOM 615 C C . VAL A 1 90 ? 25.652 -1.152 -46.088 1.00 51.28 90 VAL A C 1
ATOM 617 O O . VAL A 1 90 ? 25.936 -0.774 -47.224 1.00 51.28 90 VAL A O 1
ATOM 620 N N . LEU A 1 91 ? 26.534 -1.837 -45.349 1.00 47.22 91 LEU A N 1
ATOM 621 C CA . LEU A 1 91 ? 27.881 -2.185 -45.834 1.00 47.22 91 LEU A CA 1
ATOM 622 C C . LEU A 1 91 ? 27.867 -3.356 -46.839 1.00 47.22 91 LEU A C 1
ATOM 624 O O . LEU A 1 91 ? 28.673 -3.393 -47.775 1.00 47.22 91 LEU A O 1
ATOM 628 N N . SER A 1 92 ? 26.913 -4.283 -46.707 1.00 50.47 92 SER A N 1
ATOM 629 C CA . SER A 1 92 ? 26.729 -5.392 -47.654 1.00 50.47 92 SER A CA 1
ATOM 630 C C . SER A 1 92 ? 26.168 -4.915 -49.004 1.00 50.47 92 SER A C 1
ATOM 632 O O . SER A 1 92 ? 26.610 -5.371 -50.056 1.00 50.47 92 SER A O 1
ATOM 634 N N . GLN A 1 93 ? 25.272 -3.922 -49.016 1.00 50.19 93 GLN A N 1
ATOM 635 C CA . GLN A 1 93 ? 24.754 -3.347 -50.267 1.00 50.19 93 GLN A CA 1
ATOM 636 C C . GLN A 1 93 ? 25.739 -2.385 -50.952 1.00 50.19 93 GLN A C 1
ATOM 638 O O . GLN A 1 93 ? 25.797 -2.338 -52.184 1.00 50.19 93 GLN A O 1
ATOM 643 N N . ALA A 1 94 ? 26.561 -1.655 -50.189 1.00 49.72 94 ALA A N 1
ATOM 644 C CA . ALA A 1 94 ? 27.601 -0.795 -50.758 1.00 49.72 94 ALA A CA 1
ATOM 645 C C . ALA A 1 94 ? 28.696 -1.600 -51.487 1.00 49.72 94 ALA A C 1
ATOM 647 O O . ALA A 1 94 ? 29.178 -1.172 -52.537 1.00 49.72 94 ALA A O 1
ATOM 648 N N . SER A 1 95 ? 29.042 -2.790 -50.984 1.00 50.56 95 SER A N 1
ATOM 649 C CA . SER A 1 95 ? 30.003 -3.693 -51.634 1.00 50.56 95 SER A CA 1
ATOM 650 C C . SER A 1 95 ? 29.424 -4.397 -52.868 1.00 50.56 95 SER A C 1
ATOM 652 O O . SER A 1 95 ? 30.131 -4.546 -53.865 1.00 50.56 95 SER A O 1
ATOM 654 N N . ALA A 1 96 ? 28.128 -4.730 -52.874 1.00 53.22 96 ALA A N 1
ATOM 655 C CA . ALA A 1 96 ? 27.464 -5.321 -54.039 1.00 53.22 96 ALA A CA 1
ATOM 656 C C . ALA A 1 96 ? 27.467 -4.388 -55.270 1.00 53.22 96 ALA A C 1
ATOM 658 O O . ALA A 1 96 ? 27.638 -4.858 -56.395 1.00 53.22 96 ALA A O 1
ATOM 659 N N . GLY A 1 97 ? 27.370 -3.068 -55.064 1.00 48.03 97 GLY A N 1
ATOM 660 C CA . GLY A 1 97 ? 27.445 -2.056 -56.128 1.00 48.03 97 GLY A CA 1
ATOM 661 C C . GLY A 1 97 ? 28.855 -1.753 -56.659 1.00 48.03 97 GLY A C 1
ATOM 662 O O . GLY A 1 97 ? 28.978 -1.019 -57.637 1.00 48.03 97 GLY A O 1
ATOM 663 N N . LEU A 1 98 ? 29.905 -2.303 -56.038 1.00 50.72 98 LEU A N 1
ATOM 664 C CA . LEU A 1 98 ? 31.304 -2.210 -56.486 1.00 50.72 98 LEU A CA 1
ATOM 665 C C . LEU A 1 98 ? 31.778 -3.485 -57.203 1.00 50.72 98 LEU A C 1
ATOM 667 O O . LEU A 1 98 ? 32.947 -3.595 -57.580 1.00 50.72 98 LEU A O 1
ATOM 671 N N . SER A 1 99 ? 30.873 -4.443 -57.427 1.00 46.41 99 SER A N 1
ATOM 672 C CA . SER A 1 99 ? 31.134 -5.639 -58.225 1.00 46.41 99 SER A CA 1
ATOM 673 C C . SER A 1 99 ? 31.401 -5.236 -59.677 1.00 46.41 99 SER A C 1
ATOM 675 O O . SER A 1 99 ? 30.484 -4.986 -60.453 1.00 46.41 99 SER A O 1
ATOM 677 N N . ARG A 1 100 ? 32.695 -5.116 -59.989 1.00 49.09 100 ARG A N 1
ATOM 678 C CA . ARG A 1 100 ? 33.359 -5.064 -61.300 1.00 49.09 100 ARG A CA 1
ATOM 679 C C . ARG A 1 100 ? 32.401 -5.255 -62.494 1.00 49.09 100 ARG A C 1
ATOM 681 O O . ARG A 1 100 ? 31.891 -6.364 -62.662 1.00 49.09 100 ARG A O 1
ATOM 688 N N . PRO A 1 101 ? 32.200 -4.250 -63.371 1.00 46.47 101 PRO A N 1
ATOM 689 C CA . PRO A 1 101 ? 31.464 -4.487 -64.603 1.00 46.47 101 PRO A CA 1
ATOM 690 C C . PRO A 1 101 ? 32.239 -5.526 -65.418 1.00 46.47 101 PRO A C 1
ATOM 692 O O . PRO A 1 101 ? 33.417 -5.339 -65.733 1.00 46.47 101 PRO A O 1
ATOM 695 N N . ALA A 1 102 ? 31.595 -6.652 -65.716 1.00 47.31 102 ALA A N 1
ATOM 696 C CA . ALA A 1 102 ? 32.086 -7.599 -66.700 1.00 47.31 102 ALA A CA 1
ATOM 697 C C . ALA A 1 102 ? 32.043 -6.895 -68.062 1.00 47.31 102 ALA A C 1
ATOM 699 O O . ALA A 1 102 ? 31.003 -6.820 -68.711 1.00 47.31 102 ALA A O 1
ATOM 700 N N . VAL A 1 103 ? 33.169 -6.297 -68.449 1.00 47.88 103 VAL A N 1
ATOM 701 C CA . VAL A 1 103 ? 33.338 -5.664 -69.755 1.00 47.88 103 VAL A CA 1
ATOM 702 C C . VAL A 1 103 ? 33.406 -6.778 -70.794 1.00 47.88 103 VAL A C 1
ATOM 704 O O . VAL A 1 103 ? 34.432 -7.435 -70.952 1.00 47.88 103 VAL A O 1
ATOM 707 N N . SER A 1 104 ? 32.294 -6.992 -71.489 1.00 42.56 104 SER A N 1
ATOM 708 C CA . SER A 1 104 ? 32.265 -7.678 -72.773 1.00 42.56 104 SER A CA 1
ATOM 709 C C . SER A 1 104 ? 31.806 -6.660 -73.816 1.00 42.56 104 SER A C 1
ATOM 711 O O . SER A 1 104 ? 30.664 -6.217 -73.772 1.00 42.56 104 SER A O 1
ATOM 713 N N . GLY A 1 105 ? 32.730 -6.264 -74.697 1.00 49.78 105 GLY A N 1
ATOM 714 C CA . GLY A 1 105 ? 32.451 -5.600 -75.976 1.00 49.78 105 GLY A CA 1
ATOM 715 C C . GLY A 1 105 ? 32.125 -4.100 -75.951 1.00 49.78 105 GLY A C 1
ATOM 716 O O . GLY A 1 105 ? 31.025 -3.690 -75.607 1.00 49.78 105 GLY A O 1
ATOM 717 N N . ASP A 1 106 ? 33.081 -3.299 -76.427 1.00 47.38 106 ASP A N 1
ATOM 718 C CA . ASP A 1 106 ? 32.866 -2.161 -77.336 1.00 47.38 106 ASP A CA 1
ATOM 719 C C . ASP A 1 106 ? 31.925 -1.012 -76.943 1.00 47.38 106 ASP A C 1
ATOM 721 O O . ASP A 1 106 ? 31.099 -0.576 -77.738 1.00 47.38 106 ASP A O 1
ATOM 725 N N . ILE A 1 107 ? 32.146 -0.396 -75.777 1.00 49.41 107 ILE A N 1
ATOM 726 C CA . ILE A 1 107 ? 31.850 1.036 -75.578 1.00 49.41 107 ILE A CA 1
ATOM 727 C C . ILE A 1 107 ? 32.976 1.659 -74.738 1.00 49.41 107 ILE A C 1
ATOM 729 O O . ILE A 1 107 ? 32.833 1.883 -73.537 1.00 49.41 107 ILE A O 1
ATOM 733 N N . GLN A 1 108 ? 34.117 1.978 -75.361 1.00 47.62 108 GLN A N 1
ATOM 734 C CA . GLN A 1 108 ? 35.082 2.937 -74.803 1.00 47.62 108 GLN A CA 1
ATOM 735 C C . GLN A 1 108 ? 34.491 4.356 -74.893 1.00 47.62 108 GLN A C 1
ATOM 737 O O . GLN A 1 108 ? 34.944 5.211 -75.649 1.00 47.62 108 GLN A O 1
ATOM 742 N N . ARG A 1 109 ? 33.445 4.633 -74.107 1.00 52.03 109 ARG A N 1
ATOM 743 C CA . ARG A 1 109 ? 33.184 6.008 -73.679 1.00 52.03 109 ARG A CA 1
ATOM 744 C C . ARG A 1 109 ? 34.268 6.328 -72.665 1.00 52.03 109 ARG A C 1
ATOM 746 O O . ARG A 1 109 ? 34.331 5.700 -71.613 1.00 52.03 109 ARG A O 1
ATOM 753 N N . SER A 1 110 ? 35.135 7.270 -73.010 1.00 49.00 110 SER A N 1
ATOM 754 C CA . SER A 1 110 ? 36.102 7.897 -72.117 1.00 49.00 110 SER A CA 1
ATOM 755 C C . SER A 1 110 ? 35.371 8.500 -70.915 1.00 49.00 110 SER A C 1
ATOM 757 O O . SER A 1 110 ? 34.999 9.673 -70.915 1.00 49.00 110 SER A O 1
ATOM 759 N N . PHE A 1 111 ? 35.111 7.688 -69.894 1.00 55.31 111 PHE A N 1
ATOM 760 C CA . PHE A 1 111 ? 34.753 8.190 -68.582 1.00 55.31 111 PHE A CA 1
ATOM 761 C C . PHE A 1 111 ? 35.992 8.915 -68.059 1.00 55.31 111 PHE A C 1
ATOM 763 O O . PHE A 1 111 ? 36.962 8.274 -67.658 1.00 55.31 111 PHE A O 1
ATOM 770 N N . SER A 1 112 ? 35.987 10.251 -68.145 1.00 71.06 112 SER A N 1
ATOM 771 C CA . SER A 1 112 ? 37.001 11.074 -67.484 1.00 71.06 112 SER A CA 1
ATOM 772 C C . SER A 1 112 ? 37.032 10.671 -66.013 1.00 71.06 112 SER A C 1
ATOM 774 O O . SER A 1 112 ? 35.980 10.549 -65.375 1.00 71.06 112 SER A O 1
ATOM 776 N N . MET A 1 113 ? 38.234 10.456 -65.483 1.00 73.88 113 MET A N 1
ATOM 777 C CA . MET A 1 113 ? 38.472 10.158 -64.071 1.00 73.88 113 MET A CA 1
ATOM 778 C C . MET A 1 113 ? 37.771 11.183 -63.160 1.00 73.88 113 MET A C 1
ATOM 780 O O . MET A 1 113 ? 37.294 10.830 -62.086 1.00 73.88 113 MET A O 1
ATOM 784 N N . GLU A 1 114 ? 37.605 12.419 -63.637 1.00 77.19 114 GLU A N 1
ATOM 785 C CA . GLU A 1 114 ? 36.885 13.504 -62.965 1.00 77.19 114 GLU A CA 1
ATOM 786 C C . GLU A 1 114 ? 35.399 13.181 -62.734 1.00 77.19 114 GLU A C 1
ATOM 788 O O . GLU A 1 114 ? 34.889 13.390 -61.637 1.00 77.19 114 GLU A O 1
ATOM 793 N N . ASN A 1 115 ? 34.706 12.587 -63.712 1.00 79.69 115 ASN A N 1
ATOM 794 C CA . ASN A 1 115 ? 33.291 12.217 -63.567 1.00 79.69 115 ASN A CA 1
ATOM 795 C C . ASN A 1 115 ? 33.101 11.073 -62.563 1.00 79.69 115 ASN A C 1
ATOM 797 O O . ASN A 1 115 ? 32.091 11.018 -61.862 1.00 79.69 115 ASN A O 1
ATOM 801 N N . PHE A 1 116 ? 34.073 10.162 -62.481 1.00 79.88 116 PHE A N 1
ATOM 802 C CA . PHE A 1 116 ? 34.052 9.083 -61.496 1.00 79.88 116 PHE A CA 1
ATOM 803 C C . PHE A 1 116 ? 34.289 9.613 -60.076 1.00 79.88 116 PHE A C 1
ATOM 805 O O . PHE A 1 116 ? 33.581 9.219 -59.150 1.00 79.88 116 PHE A O 1
ATOM 812 N N . VAL A 1 117 ? 35.229 10.549 -59.912 1.00 84.75 117 VAL A N 1
ATOM 813 C CA . VAL A 1 117 ? 35.491 11.212 -58.627 1.00 84.75 117 VAL A CA 1
ATOM 814 C C . VAL A 1 117 ? 34.267 12.002 -58.156 1.00 84.75 117 VAL A C 1
ATOM 816 O O . VAL A 1 117 ? 33.868 11.850 -57.006 1.00 84.75 117 VAL A O 1
ATOM 819 N N . LEU A 1 118 ? 33.606 12.760 -59.037 1.00 84.94 118 LEU A N 1
ATOM 820 C CA . LEU A 1 118 ? 32.387 13.507 -58.691 1.00 84.94 118 LEU A CA 1
ATOM 821 C C . LEU A 1 118 ? 31.216 12.596 -58.292 1.00 84.94 118 LEU A C 1
ATOM 823 O O . LEU A 1 118 ? 30.459 12.919 -57.372 1.00 84.94 118 LEU A O 1
ATOM 827 N N . LEU A 1 119 ? 31.066 11.446 -58.955 1.00 86.12 119 LEU A N 1
ATOM 828 C CA . LEU A 1 119 ? 30.041 10.460 -58.609 1.00 86.12 119 LEU A CA 1
ATOM 829 C C . LEU A 1 119 ? 30.307 9.830 -57.234 1.00 86.12 119 LEU A C 1
ATOM 831 O O . LEU A 1 119 ? 29.376 9.651 -56.446 1.00 86.12 119 LEU A O 1
ATOM 835 N N . LEU A 1 120 ? 31.570 9.505 -56.942 1.00 86.94 120 LEU A N 1
ATOM 836 C CA . LEU A 1 120 ? 31.976 8.996 -55.633 1.00 86.94 120 LEU A CA 1
ATOM 837 C C . LEU A 1 120 ? 31.741 10.028 -54.533 1.00 86.94 120 LEU A C 1
ATOM 839 O O . LEU A 1 120 ? 31.183 9.672 -53.500 1.00 86.94 120 LEU A O 1
ATOM 843 N N . ASP A 1 121 ? 32.107 11.287 -54.766 1.00 89.81 121 ASP A N 1
ATOM 844 C CA . ASP A 1 121 ? 31.948 12.362 -53.786 1.00 89.81 121 ASP A CA 1
ATOM 845 C C . ASP A 1 121 ? 30.466 12.630 -53.483 1.00 89.81 121 ASP A C 1
ATOM 847 O O . ASP A 1 121 ? 30.049 12.653 -52.326 1.00 89.81 121 ASP A O 1
ATOM 851 N N . SER A 1 122 ? 29.624 12.673 -54.522 1.00 89.00 122 SER A N 1
ATOM 852 C CA . SER A 1 122 ? 28.167 12.800 -54.370 1.00 89.00 122 SER A CA 1
ATOM 853 C C . SER A 1 122 ? 27.572 11.640 -53.565 1.00 89.00 122 SER A C 1
ATOM 855 O O . SER A 1 122 ? 26.726 11.842 -52.694 1.00 89.00 122 SER A O 1
ATOM 857 N N . ARG A 1 123 ? 28.029 10.407 -53.821 1.00 88.56 123 ARG A N 1
ATOM 858 C CA . ARG A 1 123 ? 27.553 9.219 -53.100 1.00 88.56 123 ARG A CA 1
ATOM 859 C C . ARG A 1 123 ? 28.056 9.178 -51.659 1.00 88.56 123 ARG A C 1
ATOM 861 O O . ARG A 1 123 ? 27.323 8.728 -50.784 1.00 88.56 123 ARG A O 1
ATOM 868 N N . LEU A 1 124 ? 29.271 9.656 -51.408 1.00 92.25 124 LEU A N 1
ATOM 869 C CA . LEU A 1 124 ? 29.841 9.769 -50.069 1.00 92.25 124 LEU A CA 1
ATOM 870 C C . LEU A 1 124 ? 29.089 10.823 -49.250 1.00 92.25 124 LEU A C 1
ATOM 872 O O . LEU A 1 124 ? 28.758 10.565 -48.094 1.00 92.25 124 LEU A O 1
ATOM 876 N N . LEU A 1 125 ? 28.748 11.965 -49.852 1.00 93.62 125 LEU A N 1
ATOM 877 C CA . LEU A 1 125 ? 27.926 12.997 -49.218 1.00 93.62 125 LEU A CA 1
ATOM 878 C C . LEU A 1 125 ? 26.527 12.487 -48.859 1.00 93.62 125 LEU A C 1
ATOM 880 O O . LEU A 1 125 ? 26.070 12.731 -47.743 1.00 93.62 125 LEU A O 1
ATOM 884 N N . LEU A 1 126 ? 25.878 11.737 -49.755 1.00 91.81 126 LEU A N 1
ATOM 885 C CA . LEU A 1 126 ? 24.588 11.101 -49.466 1.00 91.81 126 LEU A CA 1
ATOM 886 C C . LEU A 1 126 ? 24.705 10.093 -48.319 1.00 91.81 126 LEU A C 1
ATOM 888 O O . LEU A 1 126 ? 23.961 10.190 -47.351 1.00 91.81 126 LEU A O 1
ATOM 892 N N . LEU A 1 127 ? 25.702 9.201 -48.363 1.00 91.19 127 LEU A N 1
ATOM 893 C CA . LEU A 1 127 ? 25.921 8.218 -47.299 1.00 91.19 127 LEU A CA 1
ATOM 894 C C . LEU A 1 127 ? 26.184 8.894 -45.944 1.00 91.19 127 LEU A C 1
ATOM 896 O O . LEU A 1 127 ? 25.714 8.430 -44.910 1.00 91.19 127 LEU A O 1
ATOM 900 N N . LYS A 1 128 ? 26.926 10.007 -45.945 1.00 93.69 128 LYS A N 1
ATOM 901 C CA . LYS A 1 128 ? 27.172 10.813 -44.748 1.00 93.69 128 LYS A CA 1
ATOM 902 C C . LYS A 1 128 ? 25.876 11.421 -44.213 1.00 93.69 128 LYS A C 1
ATOM 904 O O . LYS A 1 128 ? 25.658 11.371 -43.008 1.00 93.69 128 LYS A O 1
ATOM 909 N N . SER A 1 129 ? 25.037 11.980 -45.084 1.00 93.12 129 SER A N 1
ATOM 910 C CA . SER A 1 129 ? 23.738 12.543 -44.698 1.00 93.12 129 SER A CA 1
ATOM 911 C C . SER A 1 129 ? 22.817 11.477 -44.103 1.00 93.12 129 SER A C 1
ATOM 913 O O . SER A 1 129 ? 22.234 11.702 -43.046 1.00 93.12 129 SER A O 1
ATOM 915 N N . ASP A 1 130 ? 22.741 10.302 -44.731 1.00 93.06 130 ASP A N 1
ATOM 916 C CA . ASP A 1 130 ? 21.915 9.188 -44.258 1.00 93.06 130 ASP A CA 1
ATOM 917 C C . ASP A 1 130 ? 22.398 8.678 -42.897 1.00 93.06 130 ASP A C 1
ATOM 919 O O . ASP A 1 130 ? 21.596 8.451 -41.995 1.00 93.06 130 ASP A O 1
ATOM 923 N N . LEU A 1 131 ? 23.716 8.544 -42.710 1.00 91.94 131 LEU A N 1
ATOM 924 C CA . LEU A 1 131 ? 24.287 8.147 -41.423 1.00 91.94 131 LEU A CA 1
ATOM 925 C C . LEU A 1 131 ? 24.002 9.172 -40.326 1.00 91.94 131 LEU A C 1
ATOM 927 O O . LEU A 1 131 ? 23.678 8.769 -39.214 1.00 91.94 131 LEU A O 1
ATOM 931 N N . VAL A 1 132 ? 24.098 10.472 -40.622 1.00 93.31 132 VAL A N 1
ATOM 932 C CA . VAL A 1 132 ? 23.748 11.527 -39.658 1.00 93.31 132 VAL A CA 1
ATOM 933 C C . VAL A 1 132 ? 22.268 11.445 -39.293 1.00 93.31 132 VAL A C 1
ATOM 935 O O . VAL A 1 132 ? 21.959 11.421 -38.109 1.00 93.31 132 VAL A O 1
ATOM 938 N N . SER A 1 133 ? 21.375 11.288 -40.275 1.00 93.00 133 SER A N 1
ATOM 939 C CA . SER A 1 133 ? 19.939 11.121 -40.013 1.00 93.00 133 SER A CA 1
ATOM 940 C C . SER A 1 133 ? 19.658 9.896 -39.146 1.00 93.00 133 SER A C 1
ATOM 942 O O . SER A 1 133 ? 18.928 9.994 -38.170 1.00 93.00 133 SER A O 1
ATOM 944 N N . ILE A 1 134 ? 20.280 8.750 -39.448 1.00 90.88 134 ILE A N 1
ATOM 945 C CA . ILE A 1 134 ? 20.121 7.528 -38.648 1.00 90.88 134 ILE A CA 1
ATOM 946 C C . ILE A 1 134 ? 20.646 7.740 -37.226 1.00 90.88 134 ILE A C 1
ATOM 948 O O . ILE A 1 134 ? 20.050 7.243 -36.275 1.00 90.88 134 ILE A O 1
ATOM 952 N N . ILE A 1 135 ? 21.768 8.443 -37.061 1.00 90.69 135 ILE A N 1
ATOM 953 C CA . ILE A 1 135 ? 22.315 8.756 -35.740 1.00 90.69 135 ILE A CA 1
ATOM 954 C C . ILE A 1 135 ? 21.341 9.650 -34.967 1.00 90.69 135 ILE A C 1
ATOM 956 O O . ILE A 1 135 ? 21.026 9.324 -33.825 1.00 90.69 135 ILE A O 1
ATOM 960 N N . ASP A 1 136 ? 20.817 10.708 -35.580 1.00 91.81 136 ASP A N 1
ATOM 961 C CA . ASP A 1 136 ? 19.870 11.626 -34.941 1.00 91.81 136 ASP A CA 1
ATOM 962 C C . ASP A 1 136 ? 18.557 10.920 -34.569 1.00 91.81 136 ASP A C 1
ATOM 964 O O . ASP A 1 136 ? 18.107 11.021 -33.425 1.00 91.81 136 ASP A O 1
ATOM 968 N N . ASP A 1 137 ? 18.007 10.101 -35.471 1.00 92.00 137 ASP A N 1
ATOM 969 C CA . ASP A 1 137 ? 16.802 9.293 -35.235 1.00 92.00 137 ASP A CA 1
ATOM 970 C C . ASP A 1 137 ? 16.981 8.295 -34.081 1.00 92.00 137 ASP A C 1
ATOM 972 O O . ASP A 1 137 ? 16.015 7.894 -33.429 1.00 92.00 137 ASP A O 1
ATOM 976 N N . ARG A 1 138 ? 18.219 7.860 -33.814 1.00 89.69 138 ARG A N 1
ATOM 977 C CA . ARG A 1 138 ? 18.544 6.945 -32.710 1.00 89.69 138 ARG A CA 1
ATOM 978 C C . ARG A 1 138 ? 18.884 7.675 -31.418 1.00 89.69 138 ARG A C 1
ATOM 980 O O . ARG A 1 138 ? 18.562 7.161 -30.349 1.00 89.69 138 ARG A O 1
ATOM 987 N N . LEU A 1 139 ? 19.515 8.844 -31.493 1.00 91.31 139 LEU A N 1
ATOM 988 C CA . LEU A 1 139 ? 19.861 9.654 -30.326 1.00 91.31 139 LEU A CA 1
ATOM 989 C C . LEU A 1 139 ? 18.648 10.393 -29.750 1.00 91.31 139 LEU A C 1
ATOM 991 O O . LEU A 1 139 ? 18.588 10.571 -28.534 1.00 91.31 139 LEU A O 1
ATOM 995 N N . GLY A 1 140 ? 17.665 10.758 -30.579 1.00 91.62 140 GLY A N 1
ATOM 996 C CA . GLY A 1 140 ? 16.419 11.394 -30.137 1.00 91.62 140 GLY A CA 1
ATOM 997 C C . GLY A 1 140 ? 15.697 10.600 -29.037 1.00 91.62 140 GLY A C 1
ATOM 998 O O . GLY A 1 140 ? 15.565 11.108 -27.921 1.00 91.62 140 GLY A O 1
ATOM 999 N N . PRO A 1 141 ? 15.335 9.324 -29.279 1.00 93.19 141 PRO A N 1
ATOM 1000 C CA . PRO A 1 141 ? 14.695 8.472 -28.275 1.00 93.19 141 PRO A CA 1
ATOM 1001 C C . PRO A 1 141 ? 15.532 8.276 -27.006 1.00 93.19 141 PRO A C 1
ATOM 1003 O O . PRO A 1 141 ? 14.985 8.127 -25.918 1.00 93.19 141 PRO A O 1
ATOM 1006 N N . VAL A 1 142 ? 16.867 8.292 -27.111 1.00 91.69 142 VAL A N 1
ATOM 1007 C CA . VAL A 1 142 ? 17.753 8.208 -25.936 1.00 91.69 142 VAL A CA 1
ATOM 1008 C C . VAL A 1 142 ? 17.628 9.464 -25.070 1.00 91.69 142 VAL A C 1
ATOM 1010 O O . VAL A 1 142 ? 17.602 9.357 -23.844 1.00 91.69 142 VAL A O 1
ATOM 1013 N N . GLY A 1 143 ? 17.513 10.643 -25.687 1.00 91.62 143 GLY A N 1
ATOM 1014 C CA . GLY A 1 143 ? 17.258 11.899 -24.982 1.00 91.62 143 GLY A CA 1
ATOM 1015 C C . GLY A 1 143 ? 15.900 11.916 -24.276 1.00 91.62 143 GLY A C 1
ATOM 1016 O O . GLY A 1 143 ? 15.818 12.324 -23.117 1.00 91.62 143 GLY A O 1
ATOM 1017 N N . GLU A 1 144 ? 14.856 11.414 -24.937 1.00 94.62 144 GLU A N 1
ATOM 1018 C CA . GLU A 1 144 ? 13.514 11.284 -24.354 1.00 94.62 144 GLU A CA 1
ATOM 1019 C C . GLU A 1 144 ? 13.505 10.310 -23.170 1.00 94.62 144 GLU A C 1
ATOM 1021 O O . GLU A 1 144 ? 13.053 10.666 -22.082 1.00 94.62 144 GLU A O 1
ATOM 1026 N N . LEU A 1 145 ? 14.114 9.131 -23.325 1.00 95.00 145 LEU A N 1
ATOM 1027 C CA . LEU A 1 145 ? 14.261 8.153 -22.242 1.00 95.00 145 LEU A CA 1
ATOM 1028 C C . LEU A 1 145 ? 15.042 8.722 -21.050 1.00 95.00 145 LEU A C 1
ATOM 1030 O O . LEU A 1 145 ? 14.697 8.459 -19.898 1.00 95.00 145 LEU A O 1
ATOM 1034 N N . ALA A 1 146 ? 16.087 9.517 -21.296 1.00 93.44 146 ALA A N 1
ATOM 1035 C CA . ALA A 1 146 ? 16.831 10.182 -20.230 1.00 93.44 146 ALA A CA 1
ATOM 1036 C C . ALA A 1 146 ? 15.967 11.214 -19.482 1.00 93.44 146 ALA A C 1
ATOM 1038 O O . ALA A 1 146 ? 16.066 11.332 -18.257 1.00 93.44 146 ALA A O 1
ATOM 1039 N N . ALA A 1 147 ? 15.099 11.938 -20.195 1.00 93.75 147 ALA A N 1
ATOM 1040 C CA . ALA A 1 147 ? 14.156 12.873 -19.591 1.00 93.75 147 ALA A CA 1
ATOM 1041 C C . ALA A 1 147 ? 13.086 12.149 -18.755 1.00 93.75 147 ALA A C 1
ATOM 1043 O O . ALA A 1 147 ? 12.842 12.553 -17.617 1.00 93.75 147 ALA A O 1
ATOM 1044 N N . GLU A 1 148 ? 12.516 11.055 -19.267 1.00 95.56 148 GLU A N 1
ATOM 1045 C CA . GLU A 1 148 ? 11.555 10.219 -18.537 1.00 95.56 148 GLU A CA 1
ATOM 1046 C C . GLU A 1 148 ? 12.174 9.604 -17.277 1.00 95.56 148 GLU A C 1
ATOM 1048 O O . GLU A 1 148 ? 11.564 9.627 -16.207 1.00 95.56 148 GLU A O 1
ATOM 1053 N N . LEU A 1 149 ? 13.410 9.100 -17.362 1.00 94.75 149 LEU A N 1
ATOM 1054 C CA . LEU A 1 149 ? 14.132 8.572 -16.201 1.00 94.75 149 LEU A CA 1
ATOM 1055 C C . LEU A 1 149 ? 14.346 9.639 -15.127 1.00 94.75 149 LEU A C 1
ATOM 1057 O O . LEU A 1 149 ? 14.187 9.350 -13.939 1.00 94.75 149 LEU A O 1
ATOM 1061 N N . ARG A 1 150 ? 14.672 10.875 -15.525 1.00 96.06 150 ARG A N 1
ATOM 1062 C CA . ARG A 1 150 ? 14.801 11.996 -14.587 1.00 96.06 150 ARG A CA 1
ATOM 1063 C C . ARG A 1 150 ? 13.467 12.310 -13.912 1.00 96.06 150 ARG A C 1
ATOM 1065 O O . ARG A 1 150 ? 13.432 12.448 -12.693 1.00 96.06 150 ARG A O 1
ATOM 1072 N N . GLU A 1 151 ? 12.376 12.372 -14.673 1.00 97.19 151 GLU A N 1
ATOM 1073 C CA . GLU A 1 151 ? 11.041 12.627 -14.122 1.00 97.19 151 GLU A CA 1
ATOM 1074 C C . GLU A 1 151 ? 10.593 11.515 -13.162 1.00 97.19 151 GLU A C 1
ATOM 1076 O O . GLU A 1 151 ? 10.066 11.789 -12.082 1.00 97.19 151 GLU A O 1
ATOM 1081 N N . LEU A 1 152 ? 10.829 10.249 -13.515 1.00 96.94 152 LEU A N 1
ATOM 1082 C CA . LEU A 1 152 ? 10.545 9.118 -12.633 1.00 96.94 152 LEU A CA 1
ATOM 1083 C C . LEU A 1 152 ? 11.377 9.181 -11.347 1.00 96.94 152 LEU A C 1
ATOM 1085 O O . LEU A 1 152 ? 10.836 8.919 -10.272 1.00 96.94 152 LEU A O 1
ATOM 1089 N N . GLY A 1 153 ? 12.648 9.581 -11.438 1.00 96.75 153 GLY A N 1
ATOM 1090 C CA . GLY A 1 153 ? 13.507 9.811 -10.275 1.00 96.75 153 GLY A CA 1
ATOM 1091 C C . GLY A 1 153 ? 12.979 10.919 -9.358 1.00 96.75 153 GLY A C 1
ATOM 1092 O O . GLY A 1 153 ? 12.910 10.739 -8.143 1.00 96.75 153 GLY A O 1
ATOM 1093 N N . GLU A 1 154 ? 12.525 12.038 -9.926 1.00 97.12 154 GLU A N 1
ATOM 1094 C CA . GLU A 1 154 ? 11.904 13.132 -9.166 1.00 97.12 154 GLU A CA 1
ATOM 1095 C C . GLU A 1 154 ? 10.601 12.680 -8.485 1.00 97.12 154 GLU A C 1
ATOM 1097 O O . GLU A 1 154 ? 10.393 12.930 -7.294 1.00 97.12 154 GLU A O 1
ATOM 1102 N N . ARG A 1 155 ? 9.738 11.943 -9.199 1.00 97.25 155 ARG A N 1
ATOM 1103 C CA . ARG A 1 155 ? 8.505 11.370 -8.631 1.00 97.25 155 ARG A CA 1
ATOM 1104 C C . ARG A 1 155 ? 8.800 10.379 -7.505 1.00 97.25 155 ARG A C 1
ATOM 1106 O O . ARG A 1 155 ? 8.079 10.374 -6.507 1.00 97.25 155 ARG A O 1
ATOM 1113 N N . GLN A 1 156 ? 9.846 9.563 -7.639 1.00 97.19 156 GLN A N 1
ATOM 1114 C CA . GLN A 1 156 ? 10.277 8.640 -6.591 1.00 97.19 156 GLN A CA 1
ATOM 1115 C C . GLN A 1 156 ? 10.694 9.399 -5.325 1.00 97.19 156 GLN A C 1
ATOM 1117 O O . GLN A 1 156 ? 10.186 9.084 -4.250 1.00 97.19 156 GLN A O 1
ATOM 1122 N N . ALA A 1 157 ? 11.525 10.437 -5.449 1.00 96.06 157 ALA A N 1
ATOM 1123 C CA . ALA A 1 157 ? 11.960 11.244 -4.308 1.00 96.06 157 ALA A CA 1
ATOM 1124 C C . ALA A 1 157 ? 10.777 11.898 -3.565 1.00 96.06 157 ALA A C 1
ATOM 1126 O O . ALA A 1 157 ? 10.737 11.924 -2.334 1.00 96.06 157 ALA A O 1
ATOM 1127 N N . VAL A 1 158 ? 9.762 12.374 -4.299 1.00 97.88 158 VAL A N 1
ATOM 1128 C CA . VAL A 1 158 ? 8.530 12.920 -3.700 1.00 97.88 158 VAL A CA 1
ATOM 1129 C C . VAL A 1 158 ? 7.751 11.850 -2.930 1.00 97.88 158 VAL A C 1
ATOM 1131 O O . VAL A 1 158 ? 7.233 12.120 -1.844 1.00 97.88 158 VAL A O 1
ATOM 1134 N N . LEU A 1 159 ? 7.637 10.637 -3.477 1.00 97.50 159 LEU A N 1
ATOM 1135 C CA . LEU A 1 159 ? 6.942 9.536 -2.807 1.00 97.50 159 LEU A CA 1
ATOM 1136 C C . LEU A 1 159 ? 7.676 9.080 -1.542 1.00 97.50 159 LEU A C 1
ATOM 1138 O O . LEU A 1 159 ? 7.021 8.864 -0.525 1.00 97.50 159 LEU A O 1
ATOM 1142 N N . GLU A 1 160 ? 9.005 8.995 -1.580 1.00 96.75 160 GLU A N 1
ATOM 1143 C CA . GLU A 1 160 ? 9.836 8.691 -0.408 1.00 96.75 160 GLU A CA 1
ATOM 1144 C C . GLU A 1 160 ? 9.635 9.742 0.694 1.00 96.75 160 GLU A C 1
ATOM 1146 O O . GLU A 1 160 ? 9.300 9.388 1.825 1.00 96.75 160 GLU A O 1
ATOM 1151 N N . GLY A 1 161 ? 9.665 11.034 0.349 1.00 96.62 161 GLY A N 1
ATOM 1152 C CA . GLY A 1 161 ? 9.386 12.106 1.311 1.00 96.62 161 GLY A CA 1
ATOM 1153 C C . GLY A 1 161 ? 7.978 12.037 1.923 1.00 96.62 161 GLY A C 1
ATOM 1154 O O . GLY A 1 161 ? 7.794 12.304 3.112 1.00 96.62 161 GLY A O 1
ATOM 1155 N N . ARG A 1 162 ? 6.964 11.627 1.146 1.00 97.31 162 ARG A N 1
ATOM 1156 C CA . ARG A 1 162 ? 5.602 11.407 1.672 1.00 97.31 162 ARG A CA 1
ATOM 1157 C C . ARG A 1 162 ? 5.536 10.222 2.633 1.00 97.31 162 ARG A C 1
ATOM 1159 O O . ARG A 1 162 ? 4.798 10.298 3.614 1.00 97.31 162 ARG A O 1
ATOM 1166 N N . ILE A 1 163 ? 6.267 9.143 2.357 1.00 97.25 163 ILE A N 1
ATOM 1167 C CA . ILE A 1 163 ? 6.344 7.974 3.243 1.00 97.25 163 ILE A CA 1
ATOM 1168 C C . ILE A 1 163 ? 6.977 8.371 4.576 1.00 97.25 163 ILE A C 1
ATOM 1170 O O . ILE A 1 163 ? 6.415 8.056 5.626 1.00 97.25 163 ILE A O 1
ATOM 1174 N N . ASP A 1 164 ? 8.082 9.113 4.545 1.00 95.88 164 ASP A N 1
ATOM 1175 C CA . ASP A 1 164 ? 8.753 9.587 5.757 1.00 95.88 164 ASP A CA 1
ATOM 1176 C C . ASP A 1 164 ? 7.847 10.509 6.583 1.00 95.88 164 ASP A C 1
ATOM 1178 O O . ASP A 1 164 ? 7.728 10.336 7.799 1.00 95.88 164 ASP A O 1
ATOM 1182 N N . GLY A 1 165 ? 7.127 11.425 5.926 1.00 98.06 165 GLY A N 1
ATOM 1183 C CA . GLY A 1 165 ? 6.154 12.299 6.586 1.00 98.06 165 GLY A CA 1
ATOM 1184 C C . GLY A 1 165 ? 5.006 11.531 7.253 1.00 98.06 165 GLY A C 1
ATOM 1185 O O . GLY A 1 165 ? 4.661 11.804 8.402 1.00 98.06 165 GLY A O 1
ATOM 1186 N N . LEU A 1 166 ? 4.440 10.531 6.569 1.00 97.69 166 LEU A N 1
ATOM 1187 C CA . LEU A 1 166 ? 3.391 9.678 7.139 1.00 97.69 166 LEU A CA 1
ATOM 1188 C C . LEU A 1 166 ? 3.914 8.821 8.298 1.00 97.69 166 LEU A C 1
ATOM 1190 O O . LEU A 1 166 ? 3.228 8.674 9.306 1.00 97.69 166 LEU A O 1
ATOM 1194 N N . SER A 1 167 ? 5.130 8.288 8.182 1.00 97.50 167 SER A N 1
ATOM 1195 C CA . SER A 1 167 ? 5.794 7.534 9.250 1.00 97.50 167 SER A CA 1
ATOM 1196 C C . SER A 1 167 ? 6.012 8.395 10.500 1.00 97.50 167 SER A C 1
ATOM 1198 O O . SER A 1 167 ? 5.776 7.934 11.617 1.00 97.50 167 SER A O 1
ATOM 1200 N N . GLY A 1 168 ? 6.392 9.665 10.321 1.00 97.25 168 GLY A N 1
ATOM 1201 C CA . GLY A 1 168 ? 6.459 10.651 11.402 1.00 97.25 168 GLY A CA 1
ATOM 1202 C C . GLY A 1 168 ? 5.102 10.872 12.071 1.00 97.25 168 GLY A C 1
ATOM 1203 O O . GLY A 1 168 ? 4.979 10.685 13.278 1.00 97.25 168 GLY A O 1
ATOM 1204 N N . ALA A 1 169 ? 4.061 11.155 11.283 1.00 96.88 169 ALA A N 1
ATOM 1205 C CA . ALA A 1 169 ? 2.713 11.383 11.805 1.00 96.88 169 ALA A CA 1
ATOM 1206 C C . ALA A 1 169 ? 2.162 10.178 12.593 1.00 96.88 169 ALA A C 1
ATOM 1208 O O . ALA A 1 169 ? 1.509 10.355 13.620 1.00 96.88 169 ALA A O 1
ATOM 1209 N N . VAL A 1 170 ? 2.448 8.948 12.151 1.00 97.88 170 VAL A N 1
ATOM 1210 C CA . VAL A 1 170 ? 2.067 7.731 12.887 1.00 97.88 170 VAL A CA 1
ATOM 1211 C C . VAL A 1 170 ? 2.751 7.677 14.253 1.00 97.88 170 VAL A C 1
ATOM 1213 O O . VAL A 1 170 ? 2.072 7.436 15.249 1.00 97.88 170 VAL A O 1
ATOM 1216 N N . LYS A 1 171 ? 4.059 7.956 14.329 1.00 97.19 171 LYS A N 1
ATOM 1217 C CA . LYS A 1 171 ? 4.793 7.993 15.607 1.00 97.19 171 LYS A CA 1
ATOM 1218 C C . LYS A 1 171 ? 4.246 9.063 16.549 1.00 97.19 171 LYS A C 1
ATOM 1220 O O . LYS A 1 171 ? 4.103 8.804 17.742 1.00 97.19 171 LYS A O 1
ATOM 1225 N N . ASP A 1 172 ? 3.895 10.231 16.020 1.00 97.62 172 ASP A N 1
ATOM 1226 C CA . ASP A 1 172 ? 3.297 11.311 16.808 1.00 97.62 172 ASP A CA 1
ATOM 1227 C C . ASP A 1 172 ? 1.922 10.904 17.358 1.00 97.62 172 ASP A C 1
ATOM 1229 O O . ASP A 1 172 ? 1.624 11.125 18.535 1.00 97.62 172 ASP A O 1
ATOM 1233 N N . CYS A 1 173 ? 1.092 10.237 16.548 1.00 97.44 173 CYS A N 1
ATOM 1234 C CA . CYS A 1 173 ? -0.179 9.678 17.005 1.00 97.44 173 CYS A CA 1
ATOM 1235 C C . CYS A 1 173 ? 0.012 8.598 18.079 1.00 97.44 173 CYS A C 1
ATOM 1237 O O . CYS A 1 173 ? -0.710 8.593 19.076 1.00 97.44 173 CYS A O 1
ATOM 1239 N N . GLU A 1 174 ? 0.977 7.692 17.913 1.00 97.56 174 GLU A N 1
ATOM 1240 C CA . GLU A 1 174 ? 1.300 6.668 18.914 1.00 97.56 174 GLU A CA 1
ATOM 1241 C C . GLU A 1 174 ? 1.771 7.289 20.235 1.00 97.56 174 GLU A C 1
ATOM 1243 O O . GLU A 1 174 ? 1.352 6.848 21.313 1.00 97.56 174 GLU A O 1
ATOM 1248 N N . ALA A 1 175 ? 2.587 8.343 20.166 1.00 96.06 175 ALA A N 1
ATOM 1249 C CA . ALA A 1 175 ? 3.021 9.105 21.330 1.00 96.06 175 ALA A CA 1
ATOM 1250 C C . ALA A 1 175 ? 1.836 9.795 22.023 1.00 96.06 175 ALA A C 1
ATOM 1252 O O . ALA A 1 175 ? 1.700 9.692 23.243 1.00 96.06 175 ALA A O 1
ATOM 1253 N N . ALA A 1 176 ? 0.930 10.418 21.263 1.00 96.12 176 ALA A N 1
ATOM 1254 C CA . ALA A 1 176 ? -0.276 11.048 21.800 1.00 96.12 176 ALA A CA 1
ATOM 1255 C C . ALA A 1 176 ? -1.212 10.031 22.475 1.00 96.12 176 ALA A C 1
ATOM 1257 O O . ALA A 1 176 ? -1.681 10.259 23.589 1.00 96.12 176 ALA A O 1
ATOM 1258 N N . ILE 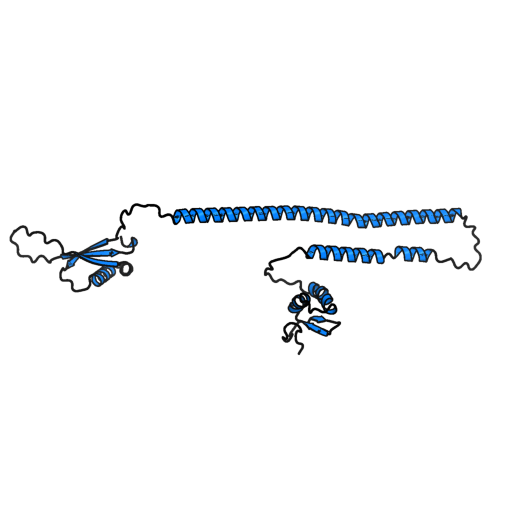A 1 177 ? -1.441 8.873 21.846 1.00 95.38 177 ILE A N 1
ATOM 1259 C CA . ILE A 1 177 ? -2.237 7.781 22.427 1.00 95.38 177 ILE A CA 1
ATOM 1260 C C . ILE A 1 177 ? -1.589 7.276 23.718 1.00 95.38 177 ILE A C 1
ATOM 1262 O O . ILE A 1 177 ? -2.284 7.039 24.706 1.00 95.38 177 ILE A O 1
ATOM 1266 N N . SER A 1 178 ? -0.266 7.112 23.727 1.00 93.50 178 SER A N 1
ATOM 1267 C CA . SER A 1 178 ? 0.475 6.680 24.915 1.00 93.50 178 SER A CA 1
ATOM 1268 C C . SER A 1 178 ? 0.383 7.712 26.042 1.00 93.50 178 SER A C 1
ATOM 1270 O O . SER A 1 178 ? 0.156 7.331 27.190 1.00 93.50 178 SER A O 1
ATOM 1272 N N . GLY A 1 179 ? 0.461 9.005 25.713 1.00 94.62 179 GLY A N 1
ATOM 1273 C CA . GLY A 1 179 ? 0.230 10.112 26.642 1.00 94.62 179 GLY A CA 1
ATOM 1274 C C . GLY A 1 179 ? -1.164 10.054 27.264 1.00 94.62 179 GLY A C 1
ATOM 1275 O O . GLY A 1 179 ? -1.285 9.956 28.483 1.00 94.62 179 GLY A O 1
ATOM 1276 N N . LEU A 1 180 ? -2.216 9.971 26.446 1.00 92.81 180 LEU A N 1
ATOM 1277 C CA . LEU A 1 180 ? -3.601 9.862 26.926 1.00 92.81 180 LEU A CA 1
ATOM 1278 C C . LEU A 1 180 ? -3.839 8.608 27.778 1.00 92.81 180 LEU A C 1
ATOM 1280 O O . LEU A 1 180 ? -4.555 8.653 28.776 1.00 92.81 180 LEU A O 1
ATOM 1284 N N . ARG A 1 181 ? -3.228 7.473 27.416 1.00 92.12 181 ARG A N 1
ATOM 1285 C CA . ARG A 1 181 ? -3.282 6.254 28.237 1.00 92.12 181 ARG A CA 1
ATOM 1286 C C . ARG A 1 181 ? -2.599 6.456 29.582 1.00 92.12 181 ARG A C 1
ATOM 1288 O O . ARG A 1 181 ? -3.130 5.992 30.585 1.00 92.12 181 ARG A O 1
ATOM 1295 N N . SER A 1 182 ? -1.459 7.144 29.616 1.00 87.69 182 SER A N 1
ATOM 1296 C CA . SER A 1 182 ? -0.776 7.455 30.873 1.00 87.69 182 SER A CA 1
ATOM 1297 C C . SER A 1 182 ? -1.618 8.371 31.764 1.00 87.69 182 SER A C 1
ATOM 1299 O O . SER A 1 182 ? -1.743 8.083 32.950 1.00 87.69 182 SER A O 1
ATOM 1301 N N . GLU A 1 183 ? -2.296 9.372 31.190 1.00 87.69 183 GLU A N 1
ATOM 1302 C CA . GLU A 1 183 ? -3.224 10.253 31.913 1.00 87.69 183 GLU A CA 1
ATOM 1303 C C . GLU A 1 183 ? -4.457 9.510 32.446 1.00 87.69 183 GLU A C 1
ATOM 1305 O O . GLU A 1 183 ? -4.944 9.813 33.535 1.00 87.69 183 GLU A O 1
ATOM 1310 N N . LEU A 1 184 ? -4.962 8.517 31.708 1.00 83.00 184 LEU A N 1
ATOM 1311 C CA . LEU A 1 184 ? -6.081 7.683 32.150 1.00 83.00 184 LEU A CA 1
ATOM 1312 C C . LEU A 1 184 ? -5.672 6.708 33.267 1.00 83.00 184 LEU A C 1
ATOM 1314 O O . LEU A 1 184 ? -6.460 6.434 34.170 1.00 83.00 184 LEU A O 1
ATOM 1318 N N . VAL A 1 185 ? -4.456 6.157 33.182 1.00 80.69 185 VAL A N 1
ATOM 1319 C CA . VAL A 1 185 ? -3.918 5.183 34.145 1.00 80.69 185 VAL A CA 1
ATOM 1320 C C . VAL A 1 185 ? -3.431 5.858 35.416 1.00 80.69 185 VAL A C 1
ATOM 1322 O O . VAL A 1 185 ? -3.511 5.238 36.473 1.00 80.69 185 VAL A O 1
ATOM 1325 N N . THR A 1 186 ? -2.975 7.113 35.363 1.00 65.69 186 THR A N 1
ATOM 1326 C CA . THR A 1 186 ? -2.871 7.912 36.582 1.00 65.69 186 THR A CA 1
ATOM 1327 C 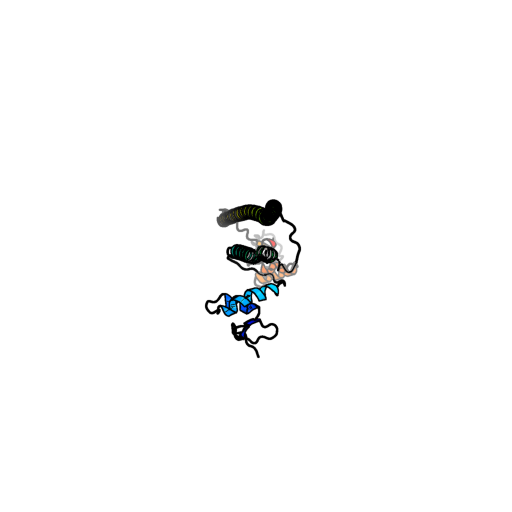C . THR A 1 186 ? -4.285 8.086 37.108 1.00 65.69 186 THR A C 1
ATOM 1329 O O . THR A 1 186 ? -5.064 8.814 36.486 1.00 65.69 186 THR A O 1
ATOM 1332 N N . PRO A 1 187 ? -4.671 7.425 38.218 1.00 53.22 187 PRO A N 1
ATOM 1333 C CA . PRO A 1 187 ? -5.963 7.708 38.793 1.00 53.22 187 PRO A CA 1
ATOM 1334 C C . PRO A 1 187 ? -5.932 9.201 39.076 1.00 53.22 187 PRO A C 1
ATOM 1336 O O . PRO A 1 187 ? -5.072 9.675 39.825 1.00 53.22 187 PRO A O 1
ATOM 1339 N N . ARG A 1 188 ? -6.856 9.961 38.468 1.00 54.28 188 ARG A N 1
ATOM 1340 C CA . ARG A 1 188 ? -7.276 11.221 39.075 1.00 54.28 188 ARG A CA 1
ATOM 1341 C C . ARG A 1 188 ? -7.401 10.872 40.545 1.00 54.28 188 ARG A C 1
ATOM 1343 O O . ARG A 1 188 ? -8.148 9.954 40.883 1.00 54.28 188 ARG A O 1
ATOM 1350 N N . SER A 1 189 ? -6.615 11.529 41.383 1.00 47.88 189 SER A N 1
ATOM 1351 C CA . SER A 1 189 ? -6.761 11.508 42.826 1.00 47.88 189 SER A CA 1
ATOM 1352 C C . SER A 1 189 ? -8.112 12.150 43.139 1.00 47.88 189 SER A C 1
ATOM 1354 O O . SER A 1 189 ? -8.197 13.273 43.626 1.00 47.88 189 SER A O 1
ATOM 1356 N N . VAL A 1 190 ? -9.187 11.479 42.734 1.00 51.75 190 VAL A N 1
ATOM 1357 C CA . VAL A 1 190 ? -10.529 11.727 43.190 1.00 51.75 190 VAL A CA 1
ATOM 1358 C C . VAL A 1 190 ? -10.438 11.295 44.645 1.00 51.75 190 VAL A C 1
ATOM 1360 O O . VAL A 1 190 ? -10.087 10.139 44.906 1.00 51.75 190 VAL A O 1
ATOM 1363 N N . PRO A 1 191 ? -10.639 12.208 45.608 1.00 52.41 191 PRO A N 1
ATOM 1364 C CA . PRO A 1 191 ? -10.733 11.799 47.000 1.00 52.41 191 PRO A CA 1
ATOM 1365 C C . PRO A 1 191 ? -11.772 10.668 47.089 1.00 52.41 191 PRO A C 1
ATOM 1367 O O . PRO A 1 191 ? -12.685 10.644 46.264 1.00 52.41 191 PRO A O 1
ATOM 1370 N N . PRO A 1 192 ? -11.661 9.719 48.034 1.00 51.72 192 PRO A N 1
ATOM 1371 C CA . PRO A 1 192 ? -12.641 8.651 48.230 1.00 51.72 192 PRO A CA 1
ATOM 1372 C C . PRO A 1 192 ? -13.975 9.240 48.721 1.00 51.72 192 PRO A C 1
ATOM 1374 O O . PRO A 1 192 ? -14.400 9.066 49.858 1.00 51.72 192 PRO A O 1
ATOM 1377 N N . SER A 1 193 ? -14.642 10.014 47.877 1.00 52.25 193 SER A N 1
ATOM 1378 C CA . SER A 1 193 ? -15.936 10.607 48.116 1.00 52.25 193 SER A CA 1
ATOM 1379 C C . SER A 1 193 ? -16.967 9.665 47.524 1.00 52.25 193 SER A C 1
ATOM 1381 O O . SER A 1 193 ? -17.296 9.747 46.346 1.00 52.25 193 SER A O 1
ATOM 1383 N N . ARG A 1 194 ? -17.461 8.796 48.410 1.00 55.28 194 ARG A N 1
ATOM 1384 C CA . ARG A 1 194 ? -18.761 8.125 48.344 1.00 55.28 194 ARG A CA 1
ATOM 1385 C C . ARG A 1 194 ? -18.949 7.276 47.094 1.00 55.28 194 ARG A C 1
ATOM 1387 O O . ARG A 1 194 ? -19.526 7.708 46.102 1.00 55.28 194 ARG A O 1
ATOM 1394 N N . GLN A 1 195 ? -18.555 6.015 47.216 1.00 53.44 195 GLN A N 1
ATOM 1395 C CA . GLN A 1 195 ? -19.260 4.927 46.554 1.00 53.44 195 GLN A CA 1
ATOM 1396 C C . GLN A 1 195 ? -20.742 5.111 46.912 1.00 53.44 195 GLN A C 1
ATOM 1398 O O . GLN A 1 195 ? -21.140 4.976 48.067 1.00 53.44 195 GLN A O 1
ATOM 1403 N N . VAL A 1 196 ? -21.516 5.650 45.971 1.00 57.88 196 VAL A N 1
ATOM 1404 C CA . VAL A 1 196 ? -22.937 5.905 46.171 1.00 57.88 196 VAL A CA 1
ATOM 1405 C C . VAL A 1 196 ? -23.607 4.549 46.049 1.00 57.88 196 VAL A C 1
ATOM 1407 O O . VAL A 1 196 ? -24.036 4.160 44.965 1.00 57.88 196 VAL A O 1
ATOM 1410 N N . ASP A 1 197 ? -23.628 3.808 47.154 1.00 70.81 197 ASP A N 1
ATOM 1411 C CA . ASP A 1 197 ? -24.378 2.567 47.244 1.00 70.81 197 ASP A CA 1
ATOM 1412 C C . ASP A 1 197 ? -25.827 2.890 46.867 1.00 70.81 197 ASP A C 1
ATOM 1414 O O . ASP A 1 197 ? -26.491 3.752 47.457 1.00 70.81 197 ASP A O 1
ATOM 1418 N N . CYS A 1 198 ? -26.291 2.282 45.779 1.00 84.88 198 CYS A N 1
ATOM 1419 C CA . CYS A 1 198 ? -27.651 2.468 45.305 1.00 84.88 198 CYS A CA 1
ATOM 1420 C C . CYS A 1 198 ? -28.559 1.615 46.188 1.00 84.88 198 CYS A C 1
ATOM 1422 O O . CYS A 1 198 ? -28.805 0.448 45.903 1.00 84.88 198 CYS A O 1
ATOM 1424 N N . GLU A 1 199 ? -28.985 2.189 47.312 1.00 90.88 199 GLU A N 1
ATOM 1425 C CA . GLU A 1 199 ? -29.918 1.560 48.241 1.00 90.88 199 GLU A CA 1
ATOM 1426 C C . GLU A 1 199 ? -31.370 1.908 47.872 1.00 90.88 199 GLU A C 1
ATOM 1428 O O . GLU A 1 199 ? -31.725 3.081 47.746 1.00 90.88 199 GLU A O 1
ATOM 1433 N N . VAL A 1 200 ? -32.219 0.888 47.740 1.00 91.81 200 VAL A N 1
ATOM 1434 C CA . VAL A 1 200 ? -33.678 1.018 47.610 1.00 91.81 200 VAL A CA 1
ATOM 1435 C C . VAL A 1 200 ? -34.331 0.551 48.904 1.00 91.81 200 VAL A C 1
ATOM 1437 O O . VAL A 1 200 ? -33.991 -0.513 49.425 1.00 91.81 200 VAL A O 1
ATOM 1440 N N . ILE A 1 201 ? -35.272 1.336 49.432 1.00 93.50 201 ILE A N 1
ATOM 1441 C CA . ILE A 1 201 ? -35.951 1.045 50.699 1.00 93.50 201 ILE A CA 1
ATOM 1442 C C . ILE A 1 201 ? -37.396 0.623 50.428 1.00 93.50 201 ILE A C 1
ATOM 1444 O O . ILE A 1 201 ? -38.227 1.437 50.034 1.00 93.50 201 ILE A O 1
ATOM 1448 N N . PHE A 1 202 ? -37.717 -0.634 50.722 1.00 92.38 202 PHE A N 1
ATOM 1449 C CA . PHE A 1 202 ? -39.084 -1.152 50.738 1.00 92.38 202 PHE A CA 1
ATOM 1450 C C . PHE A 1 202 ? -39.644 -1.018 52.154 1.00 92.38 202 PHE A C 1
ATOM 1452 O O . PHE A 1 202 ? -39.107 -1.606 53.091 1.00 92.38 202 PHE A O 1
ATOM 1459 N N . SER A 1 203 ? -40.708 -0.238 52.332 1.00 92.69 203 SER A N 1
ATOM 1460 C CA . SER A 1 203 ? -41.341 -0.009 53.640 1.00 92.69 203 SER A CA 1
ATOM 1461 C C . SER A 1 203 ? -42.756 -0.580 53.684 1.00 92.69 203 SER A C 1
ATOM 1463 O O . SER A 1 203 ? -43.389 -0.745 52.646 1.00 92.69 203 SER A O 1
ATOM 1465 N N . GLY A 1 204 ? -43.263 -0.854 54.890 1.00 89.56 204 GLY A N 1
ATOM 1466 C CA . GLY A 1 204 ? -44.639 -1.331 55.088 1.00 89.56 204 GLY A CA 1
ATOM 1467 C C . GLY A 1 204 ? -44.811 -2.846 54.966 1.00 89.56 204 GLY A C 1
ATOM 1468 O O . GLY A 1 204 ? -45.931 -3.324 54.824 1.00 89.56 204 GLY A O 1
ATOM 1469 N N . LEU A 1 205 ? -43.720 -3.611 55.032 1.00 90.69 205 LEU A N 1
ATOM 1470 C CA . LEU A 1 205 ? -43.775 -5.067 54.948 1.00 90.69 205 LEU A CA 1
ATOM 1471 C C . LEU A 1 205 ? -44.183 -5.662 56.301 1.00 90.69 205 LEU A C 1
ATOM 1473 O O . LEU A 1 205 ? -43.766 -5.136 57.335 1.00 90.69 205 LEU A O 1
ATOM 1477 N N . PRO A 1 206 ? -44.961 -6.754 56.345 1.00 88.81 206 PRO A N 1
ATOM 1478 C CA . PRO A 1 206 ? -45.286 -7.404 57.609 1.00 88.81 206 PRO A CA 1
ATOM 1479 C C . PRO A 1 206 ? -44.004 -7.928 58.271 1.00 88.81 206 PRO A C 1
ATOM 1481 O O . PRO A 1 206 ? -43.175 -8.570 57.621 1.00 88.81 206 PRO A O 1
ATOM 1484 N N . SER A 1 207 ? -43.823 -7.650 59.568 1.00 85.69 207 SER A N 1
ATOM 1485 C CA . SER A 1 207 ? -42.617 -8.077 60.308 1.00 85.69 207 SER A CA 1
ATOM 1486 C C . SER A 1 207 ? -42.437 -9.595 60.307 1.00 85.69 207 SER A C 1
ATOM 1488 O O . SER A 1 207 ? -41.307 -10.084 60.303 1.00 85.69 207 SER A O 1
ATOM 1490 N N . ASP A 1 208 ? -43.552 -10.317 60.229 1.00 87.19 208 ASP A N 1
ATOM 1491 C CA . ASP A 1 208 ? -43.599 -11.773 60.299 1.00 87.19 208 ASP A CA 1
ATOM 1492 C C . ASP A 1 208 ? -43.509 -12.441 58.922 1.00 87.19 208 ASP A C 1
ATOM 1494 O O . ASP A 1 208 ? -43.681 -13.652 58.838 1.00 87.19 208 ASP A O 1
ATOM 1498 N N . ALA A 1 209 ? -43.233 -11.690 57.841 1.00 85.31 209 ALA A N 1
ATOM 1499 C CA . ALA A 1 209 ? -43.050 -12.275 56.512 1.00 85.31 209 ALA A CA 1
ATOM 1500 C C . ALA A 1 209 ? -41.954 -13.357 56.565 1.00 85.31 209 ALA A C 1
ATOM 1502 O O . ALA A 1 209 ? -40.787 -13.003 56.808 1.00 85.31 209 ALA A O 1
ATOM 1503 N N . PRO A 1 210 ? -42.311 -14.641 56.356 1.00 79.94 210 PRO A N 1
ATOM 1504 C CA . PRO A 1 210 ? -41.362 -15.738 56.380 1.00 79.94 210 PRO A CA 1
ATOM 1505 C C . PRO A 1 210 ? -40.566 -15.738 55.074 1.00 79.94 210 PRO A C 1
ATOM 1507 O O . PRO A 1 210 ? -41.143 -15.665 53.992 1.00 79.94 210 PRO A O 1
ATOM 1510 N N . GLY A 1 211 ? -39.241 -15.829 55.163 1.00 83.94 211 GLY A N 1
ATOM 1511 C CA . GLY A 1 211 ? -38.388 -16.015 53.991 1.00 83.94 211 GLY A CA 1
ATOM 1512 C C . GLY A 1 211 ? -37.104 -15.196 53.996 1.00 83.94 211 GLY A C 1
ATOM 1513 O O . GLY A 1 211 ? -36.915 -14.276 54.793 1.00 83.94 211 GLY A O 1
ATOM 1514 N N . ASP A 1 212 ? -36.217 -15.565 53.075 1.00 91.88 212 ASP A N 1
ATOM 1515 C CA . ASP A 1 212 ? -35.008 -14.818 52.747 1.00 91.88 212 ASP A CA 1
ATOM 1516 C C . ASP A 1 212 ? -35.390 -13.447 52.159 1.00 91.88 212 ASP A C 1
ATOM 1518 O O . ASP A 1 212 ? -36.232 -13.353 51.262 1.00 91.88 212 ASP A O 1
ATOM 1522 N N . GLY A 1 213 ? -34.777 -12.372 52.661 1.00 92.38 213 GLY A N 1
ATOM 1523 C CA . GLY A 1 213 ? -35.080 -11.003 52.233 1.00 92.38 213 GLY A CA 1
ATOM 1524 C C . GLY A 1 213 ? -34.891 -10.804 50.727 1.00 92.38 213 GLY A C 1
ATOM 1525 O O . GLY A 1 213 ? -35.622 -10.028 50.114 1.00 92.38 213 GLY A O 1
ATOM 1526 N N . LEU A 1 214 ? -33.970 -11.553 50.117 1.00 93.88 214 LEU A N 1
ATOM 1527 C CA . LEU A 1 214 ? -33.743 -11.544 48.674 1.00 93.88 214 LEU A CA 1
ATOM 1528 C C . LEU A 1 214 ? -34.950 -12.081 47.888 1.00 93.88 214 LEU A C 1
ATOM 1530 O O . LEU A 1 214 ? -35.327 -11.502 46.871 1.00 93.88 214 LEU A O 1
ATOM 1534 N N . ALA A 1 215 ? -35.570 -13.168 48.356 1.00 94.69 215 ALA A N 1
ATOM 1535 C CA . ALA A 1 215 ? -36.745 -13.750 47.709 1.00 94.69 215 ALA A CA 1
ATOM 1536 C C . ALA A 1 215 ? -37.931 -12.777 47.751 1.00 94.69 215 ALA A C 1
ATOM 1538 O O . ALA A 1 215 ? -38.579 -12.561 46.729 1.00 94.69 215 ALA A O 1
ATOM 1539 N N . LEU A 1 216 ? -38.129 -12.108 48.893 1.00 94.69 216 LEU A N 1
ATOM 1540 C CA . LEU A 1 216 ? -39.183 -11.107 49.054 1.00 94.69 216 LEU A CA 1
ATOM 1541 C C . LEU A 1 216 ? -38.974 -9.898 48.127 1.00 94.69 216 LEU A C 1
ATOM 1543 O O . LEU A 1 216 ? -39.918 -9.426 47.504 1.00 94.69 216 LEU A O 1
ATOM 1547 N N . VAL A 1 217 ? -37.737 -9.403 47.995 1.00 94.62 217 VAL A N 1
ATOM 1548 C CA . VAL A 1 217 ? -37.429 -8.291 47.077 1.00 94.62 217 VAL A CA 1
ATOM 1549 C C . VAL A 1 217 ? -37.667 -8.693 45.620 1.00 94.62 217 VAL A C 1
ATOM 1551 O O . VAL A 1 217 ? -38.189 -7.889 44.854 1.00 94.62 217 VAL A O 1
ATOM 1554 N N . ARG A 1 218 ? -37.356 -9.934 45.227 1.00 94.69 218 ARG A N 1
ATOM 1555 C CA . ARG A 1 218 ? -37.649 -10.432 43.871 1.00 94.69 218 ARG A CA 1
ATOM 1556 C C . ARG A 1 218 ? -39.144 -10.508 43.591 1.00 94.69 218 ARG A C 1
ATOM 1558 O O . ARG A 1 218 ? -39.568 -10.115 42.510 1.00 94.69 218 ARG A O 1
ATOM 1565 N N . GLU A 1 219 ? -39.931 -10.978 44.553 1.00 95.19 219 GLU A N 1
ATOM 1566 C CA . GLU A 1 219 ? -41.389 -11.024 44.434 1.00 95.19 219 GLU A CA 1
ATOM 1567 C C . GLU A 1 219 ? -41.988 -9.612 44.349 1.00 95.19 219 GLU A C 1
ATOM 1569 O O . GLU A 1 219 ? -42.820 -9.343 43.483 1.00 95.19 219 GLU A O 1
ATOM 1574 N N . LEU A 1 220 ? -41.492 -8.673 45.164 1.00 94.38 220 LEU A N 1
ATOM 1575 C CA . LEU A 1 220 ? -41.888 -7.263 45.103 1.00 94.38 220 LEU A CA 1
ATOM 1576 C C . LEU A 1 220 ? -41.551 -6.639 43.744 1.00 94.38 220 LEU A C 1
ATOM 1578 O O . LEU A 1 220 ? -42.421 -6.036 43.121 1.00 94.38 220 LEU A O 1
ATOM 1582 N N . LEU A 1 221 ? -40.328 -6.822 43.245 1.00 93.94 221 LEU A N 1
ATOM 1583 C CA . LEU A 1 221 ? -39.921 -6.341 41.921 1.00 93.94 221 LEU A CA 1
ATOM 1584 C C . LEU A 1 221 ? -40.766 -6.959 40.797 1.00 93.94 221 LEU A C 1
ATOM 1586 O O . LEU A 1 221 ? -41.175 -6.246 39.881 1.00 93.94 221 LEU A O 1
ATOM 1590 N N . ALA A 1 222 ? -41.092 -8.251 40.888 1.00 95.44 222 ALA A N 1
ATOM 1591 C CA . ALA A 1 222 ? -41.989 -8.912 39.944 1.00 95.44 222 ALA A CA 1
ATOM 1592 C C . ALA A 1 222 ? -43.411 -8.322 39.998 1.00 95.44 222 ALA A C 1
ATOM 1594 O O . ALA A 1 222 ? -44.001 -8.058 38.953 1.00 95.44 222 ALA A O 1
ATOM 1595 N N . SER A 1 223 ? -43.936 -8.037 41.196 1.00 95.31 223 SER A N 1
ATOM 1596 C CA . SER A 1 223 ? -45.262 -7.425 41.381 1.00 95.31 223 S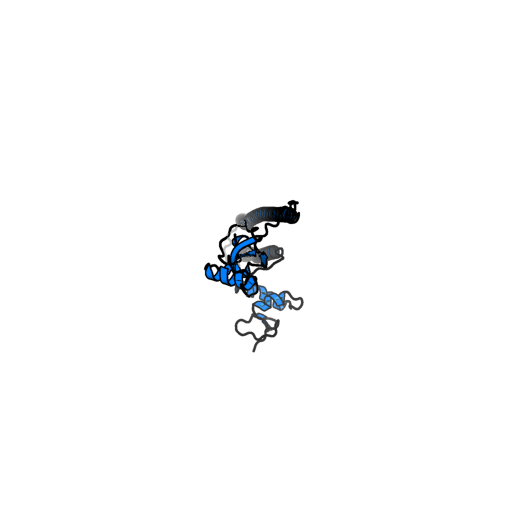ER A CA 1
ATOM 1597 C C . SER A 1 223 ? -45.344 -5.991 40.846 1.00 95.31 223 SER A C 1
ATOM 1599 O O . SER A 1 223 ? -46.384 -5.571 40.346 1.00 95.31 223 SER A O 1
ATOM 1601 N N . MET A 1 224 ? -44.226 -5.257 40.877 1.00 93.88 224 MET A N 1
ATOM 1602 C CA . MET A 1 224 ? -44.104 -3.918 40.293 1.00 93.88 224 MET A CA 1
ATOM 1603 C C . MET A 1 224 ? -43.873 -3.946 38.775 1.00 93.88 224 MET A C 1
ATOM 1605 O O . MET A 1 224 ? -43.684 -2.893 38.174 1.00 93.88 224 MET A O 1
ATOM 1609 N N . SER A 1 225 ? -43.902 -5.125 38.142 1.00 94.44 225 SER A N 1
ATOM 1610 C CA . SER A 1 225 ? -43.603 -5.311 36.715 1.00 94.44 225 SER A CA 1
ATOM 1611 C C . SER A 1 225 ? -42.175 -4.905 36.321 1.00 94.44 225 SER A C 1
ATOM 1613 O O . SER A 1 225 ? -41.941 -4.511 35.182 1.00 94.44 225 SER A O 1
ATOM 1615 N N . VAL A 1 226 ? -41.208 -5.023 37.244 1.00 94.06 226 VAL A N 1
ATOM 1616 C CA . VAL A 1 226 ? -39.782 -4.747 36.983 1.00 94.06 226 VAL A CA 1
ATOM 1617 C C . VAL A 1 226 ? -38.874 -5.917 37.413 1.00 94.06 226 VAL A C 1
ATOM 1619 O O . VAL A 1 226 ? -37.937 -5.737 38.197 1.00 94.06 226 VAL A O 1
ATOM 1622 N N . PRO A 1 227 ? -39.123 -7.150 36.925 1.00 92.69 227 PRO A N 1
ATOM 1623 C CA . PRO A 1 227 ? -38.342 -8.325 37.320 1.00 92.69 227 PRO A CA 1
ATOM 1624 C C . PRO A 1 227 ? -36.866 -8.231 36.901 1.00 92.69 227 PRO A C 1
ATOM 1626 O O . PRO A 1 227 ? -36.008 -8.833 37.544 1.00 92.69 227 PRO A O 1
ATOM 1629 N N . ASP A 1 228 ? -36.553 -7.429 35.881 1.00 93.62 228 ASP A N 1
ATOM 1630 C CA . ASP A 1 228 ? -35.204 -7.278 35.322 1.00 93.62 228 ASP A CA 1
ATOM 1631 C C . ASP A 1 228 ? -34.209 -6.619 36.292 1.00 93.62 228 ASP A C 1
ATOM 1633 O O . ASP A 1 228 ? -32.998 -6.718 36.105 1.00 93.62 228 ASP A O 1
ATOM 1637 N N . LEU A 1 229 ? -34.694 -5.993 37.371 1.00 91.31 229 LEU A N 1
ATOM 1638 C CA . LEU A 1 229 ? -33.842 -5.419 38.418 1.00 91.31 229 LEU A CA 1
ATOM 1639 C C . LEU A 1 229 ? -33.411 -6.448 39.475 1.00 91.31 229 LEU A C 1
ATOM 1641 O O . LEU A 1 229 ? -32.463 -6.200 40.218 1.00 91.31 229 LEU A O 1
ATOM 1645 N N . ALA A 1 230 ? -34.043 -7.625 39.526 1.00 92.25 230 ALA A N 1
ATOM 1646 C CA . ALA A 1 230 ? -33.687 -8.705 40.446 1.00 92.25 230 ALA A CA 1
ATOM 1647 C C . ALA A 1 230 ? -32.201 -9.131 40.406 1.00 92.25 230 ALA A C 1
ATOM 1649 O O . ALA A 1 230 ? -31.622 -9.296 41.484 1.00 92.25 230 ALA A O 1
ATOM 1650 N N . PRO A 1 231 ? -31.548 -9.315 39.236 1.00 93.00 231 PRO A N 1
ATOM 1651 C CA . PRO A 1 231 ? -30.120 -9.643 39.173 1.00 93.00 231 PRO A CA 1
ATOM 1652 C C . PRO A 1 231 ? -29.204 -8.496 39.623 1.00 93.00 231 PRO A C 1
ATOM 1654 O O . PRO A 1 231 ? -28.030 -8.731 39.901 1.00 93.00 231 PRO A O 1
ATOM 1657 N N . HIS A 1 232 ? -29.717 -7.266 39.714 1.00 92.06 232 HIS A N 1
ATOM 1658 C CA . HIS A 1 232 ? -28.945 -6.109 40.161 1.00 92.06 232 HIS A CA 1
ATOM 1659 C C . HIS A 1 232 ? -28.941 -5.928 41.682 1.00 92.06 232 HIS A C 1
ATOM 1661 O O . HIS A 1 232 ? -28.155 -5.128 42.182 1.00 92.06 232 HIS A O 1
ATOM 1667 N N . VAL A 1 233 ? -29.755 -6.674 42.433 1.00 92.44 233 VAL A N 1
ATOM 1668 C CA . VAL A 1 233 ? -29.761 -6.635 43.901 1.00 92.44 233 VAL A CA 1
ATOM 1669 C C . VAL A 1 233 ? -28.606 -7.483 44.443 1.00 92.44 233 VAL A C 1
ATOM 1671 O O . VAL A 1 233 ? -28.615 -8.706 44.321 1.00 92.44 233 VAL A O 1
ATOM 1674 N N . ILE A 1 234 ? -27.610 -6.833 45.049 1.00 92.94 234 ILE A N 1
ATOM 1675 C CA . ILE A 1 234 ? -26.415 -7.480 45.616 1.00 92.94 234 ILE A CA 1
ATOM 1676 C C . ILE A 1 234 ? -26.708 -8.020 47.016 1.00 92.94 234 ILE A C 1
ATOM 1678 O O . ILE A 1 234 ? -26.327 -9.138 47.354 1.00 92.94 234 ILE A O 1
ATOM 1682 N N . ALA A 1 235 ? -27.347 -7.202 47.850 1.00 93.38 235 ALA A N 1
ATOM 1683 C CA . ALA A 1 235 ? -27.574 -7.521 49.250 1.00 93.38 235 ALA A CA 1
ATOM 1684 C C . ALA A 1 235 ? -28.900 -6.937 49.719 1.00 93.38 235 ALA A C 1
ATOM 1686 O O . ALA A 1 235 ? -29.280 -5.838 49.324 1.00 93.38 235 ALA A O 1
ATOM 1687 N N . VAL A 1 236 ? -29.589 -7.659 50.598 1.00 94.50 236 VAL A N 1
ATOM 1688 C CA . VAL A 1 236 ? -30.817 -7.186 51.234 1.00 94.50 236 VAL A CA 1
ATOM 1689 C C . VAL A 1 236 ? -30.650 -7.302 52.737 1.00 94.50 236 VAL A C 1
ATOM 1691 O O . VAL A 1 236 ? -30.309 -8.365 53.250 1.00 94.50 236 VAL A O 1
ATOM 1694 N N . ARG A 1 237 ? -30.911 -6.211 53.456 1.00 94.56 237 ARG A N 1
ATOM 1695 C CA . ARG A 1 237 ? -30.940 -6.197 54.921 1.00 94.56 237 ARG A CA 1
ATOM 1696 C C . ARG A 1 237 ? -32.311 -5.774 55.421 1.00 94.56 237 ARG A C 1
ATOM 1698 O O . ARG A 1 237 ? -32.894 -4.811 54.925 1.00 94.56 237 ARG A O 1
ATOM 1705 N N . ARG A 1 238 ? -32.822 -6.480 56.428 1.00 92.62 238 ARG A N 1
ATOM 1706 C CA . ARG A 1 238 ? -34.060 -6.108 57.121 1.00 92.62 238 ARG A CA 1
ATOM 1707 C C . ARG A 1 238 ? -33.731 -5.131 58.240 1.00 92.62 238 ARG A C 1
ATOM 1709 O O . ARG A 1 238 ? -32.865 -5.393 59.069 1.00 92.62 238 ARG A O 1
ATOM 1716 N N . VAL A 1 239 ? -34.435 -4.010 58.257 1.00 91.94 239 VAL A N 1
ATOM 1717 C CA . VAL A 1 239 ? -34.353 -3.008 59.313 1.00 91.94 239 VAL A CA 1
ATOM 1718 C C . VAL A 1 239 ? -35.642 -3.101 60.112 1.00 91.94 239 VAL A C 1
ATOM 1720 O O . VAL A 1 239 ? -36.734 -2.855 59.594 1.00 91.94 239 VAL A O 1
ATOM 1723 N N . ALA A 1 240 ? -35.516 -3.506 61.375 1.00 82.88 240 ALA A N 1
ATOM 1724 C CA . ALA A 1 240 ? -36.635 -3.471 62.300 1.00 82.88 240 ALA A CA 1
ATOM 1725 C C . ALA A 1 240 ? -37.081 -2.013 62.446 1.00 82.88 240 ALA A C 1
ATOM 1727 O O . ALA A 1 240 ? -36.275 -1.149 62.800 1.00 82.88 240 ALA A O 1
ATOM 1728 N N . GLY A 1 241 ? -38.350 -1.735 62.142 1.00 75.25 241 GLY A N 1
ATOM 1729 C CA . GLY A 1 241 ? -38.915 -0.413 62.367 1.00 75.25 241 GLY A CA 1
ATOM 1730 C C . GLY A 1 241 ? -38.729 -0.051 63.836 1.00 75.25 241 GLY A C 1
ATOM 1731 O O . GLY A 1 241 ? -39.085 -0.836 64.717 1.00 75.25 241 GLY A O 1
ATOM 1732 N N . ALA A 1 242 ? -38.134 1.111 64.112 1.00 69.31 242 ALA A N 1
ATOM 1733 C CA . ALA A 1 242 ? -38.046 1.609 65.475 1.00 69.31 242 ALA A CA 1
ATOM 1734 C C . ALA A 1 242 ? -39.470 1.644 66.041 1.00 69.31 242 ALA A C 1
ATOM 1736 O O . ALA A 1 242 ? -40.319 2.372 65.520 1.00 69.31 242 ALA A O 1
ATOM 1737 N N . ARG A 1 243 ? -39.749 0.819 67.064 1.00 62.31 243 ARG A N 1
ATOM 1738 C CA . ARG A 1 243 ? -41.036 0.839 67.766 1.00 62.31 243 ARG A CA 1
ATOM 1739 C C . ARG A 1 243 ? -41.266 2.281 68.192 1.00 62.31 243 ARG A C 1
ATOM 1741 O O . ARG A 1 243 ? -40.554 2.779 69.066 1.00 62.31 243 ARG A O 1
ATOM 1748 N N . ARG A 1 244 ? -42.219 2.968 67.552 1.00 62.41 244 ARG A N 1
ATOM 1749 C CA . ARG A 1 244 ? -42.680 4.267 68.041 1.00 62.41 244 ARG A CA 1
ATOM 1750 C C . ARG A 1 244 ? -43.075 4.018 69.488 1.00 62.41 244 ARG A C 1
ATOM 1752 O O . ARG A 1 244 ? -43.914 3.153 69.735 1.00 62.41 244 ARG A O 1
ATOM 1759 N N . ARG A 1 245 ? -42.398 4.680 70.434 1.00 59.25 245 ARG A N 1
ATOM 1760 C CA . ARG A 1 245 ? -42.789 4.620 71.845 1.00 59.25 245 ARG A CA 1
ATOM 1761 C C . ARG A 1 245 ? -44.260 4.990 71.872 1.00 59.25 245 ARG A C 1
ATOM 1763 O O . ARG A 1 245 ? -44.614 6.080 71.426 1.00 59.25 245 ARG A O 1
ATOM 1770 N N . ALA A 1 246 ? -45.084 4.027 72.266 1.00 56.69 246 ALA A N 1
ATOM 1771 C CA . ALA A 1 246 ? -46.509 4.219 72.386 1.00 56.69 246 ALA A CA 1
ATOM 1772 C C . ALA A 1 246 ? -46.709 5.420 73.308 1.00 56.69 246 ALA A C 1
ATOM 1774 O O . ALA A 1 246 ? -46.258 5.410 74.451 1.00 56.69 246 ALA A O 1
ATOM 1775 N N . VAL A 1 247 ? -47.302 6.482 72.771 1.00 64.94 247 VAL A N 1
ATOM 1776 C CA . VAL A 1 247 ? -47.932 7.489 73.612 1.00 64.94 247 VAL A CA 1
ATOM 1777 C C . VAL A 1 247 ? -49.096 6.744 74.249 1.00 64.94 247 VAL A C 1
ATOM 1779 O O . VAL A 1 247 ? -49.976 6.265 73.536 1.00 64.94 247 VAL A O 1
ATOM 1782 N N . GLU A 1 248 ? -49.002 6.525 75.556 1.00 56.72 248 GLU A N 1
ATOM 1783 C CA . GLU A 1 248 ? -50.009 5.844 76.363 1.00 56.72 248 GLU A CA 1
ATOM 1784 C C . GLU A 1 248 ? -51.346 6.575 76.195 1.00 56.72 248 GLU A C 1
ATOM 1786 O O . GLU A 1 248 ? -51.552 7.671 76.708 1.00 56.72 248 GLU A O 1
ATOM 1791 N N . GLY A 1 249 ? -52.227 5.993 75.390 1.00 59.72 249 GLY A N 1
ATOM 1792 C CA . GLY A 1 249 ? -53.563 6.491 75.111 1.00 59.72 249 GLY A CA 1
ATOM 1793 C C . GLY A 1 249 ? -54.408 5.306 74.679 1.00 59.72 249 GLY A C 1
ATOM 1794 O O . GLY A 1 249 ? -54.172 4.716 73.628 1.00 59.72 249 GLY A O 1
ATOM 1795 N N . GLU A 1 250 ? -55.306 4.904 75.567 1.00 56.03 250 GLU A N 1
ATOM 1796 C CA . GLU A 1 250 ? -56.121 3.697 75.516 1.00 56.03 250 GLU A CA 1
ATOM 1797 C C . GLU A 1 250 ? -56.872 3.538 74.186 1.00 56.03 250 GLU A C 1
ATOM 1799 O O . GLU A 1 250 ? -57.579 4.430 73.723 1.00 56.03 250 GLU A O 1
ATOM 1804 N N . GLY A 1 251 ? -56.719 2.364 73.574 1.00 55.47 251 GLY A N 1
ATOM 1805 C CA . GLY A 1 251 ? -57.371 2.010 72.319 1.00 55.47 251 GLY A CA 1
ATOM 1806 C C . GLY A 1 251 ? -56.699 0.795 71.699 1.00 55.47 251 GLY A C 1
ATOM 1807 O O . GLY A 1 251 ? -55.836 0.915 70.836 1.00 55.47 251 GLY A O 1
ATOM 1808 N N . SER A 1 252 ? -57.053 -0.392 72.186 1.00 57.00 252 SER A N 1
ATOM 1809 C CA . SER A 1 252 ? -56.542 -1.692 71.751 1.00 57.00 252 SER A CA 1
ATOM 1810 C C . SER A 1 252 ? -56.934 -2.015 70.305 1.00 57.00 252 SER A C 1
ATOM 1812 O O . SER A 1 252 ? -57.847 -2.794 70.051 1.00 57.00 252 SER A O 1
ATOM 1814 N N . SER A 1 253 ? -56.216 -1.441 69.347 1.00 58.59 253 SER A N 1
ATOM 1815 C CA . SER A 1 253 ? -56.104 -1.970 67.991 1.00 58.59 253 SER A CA 1
ATOM 1816 C C . SER A 1 253 ? -54.686 -2.497 67.814 1.00 58.59 253 SER A C 1
ATOM 1818 O O . SER A 1 253 ? -53.723 -1.739 67.909 1.00 58.59 253 SER A O 1
ATOM 1820 N N . SER A 1 254 ? -54.562 -3.804 67.592 1.00 63.31 254 SER A N 1
ATOM 1821 C CA . SER A 1 254 ? -53.324 -4.512 67.268 1.00 63.31 254 SER A CA 1
ATOM 1822 C C . SER A 1 254 ? -52.634 -3.864 66.064 1.00 63.31 254 SER A C 1
ATOM 1824 O O . SER A 1 254 ? -52.922 -4.197 64.914 1.00 63.31 254 SER A O 1
ATOM 1826 N N . ALA A 1 255 ? -51.749 -2.901 66.319 1.00 62.88 255 ALA A N 1
ATOM 1827 C CA . ALA A 1 255 ? -50.955 -2.266 65.284 1.00 62.88 255 ALA A CA 1
ATOM 1828 C C . ALA A 1 255 ? -49.997 -3.318 64.712 1.00 62.88 255 ALA A C 1
ATOM 1830 O O . ALA A 1 255 ? -49.038 -3.720 65.373 1.00 62.88 255 ALA A O 1
ATOM 1831 N N . SER A 1 256 ? -50.302 -3.795 63.502 1.00 71.75 256 SER A N 1
ATOM 1832 C CA . SER A 1 256 ? -49.437 -4.697 62.744 1.00 71.75 256 SER A CA 1
ATOM 1833 C C . SER A 1 256 ? -48.043 -4.081 62.657 1.00 71.75 256 SER A C 1
ATOM 1835 O O . SER A 1 256 ? -47.866 -2.985 62.122 1.00 71.75 256 SER A O 1
ATOM 1837 N N . SER A 1 257 ? -47.055 -4.758 63.240 1.00 81.25 257 SER A N 1
ATOM 1838 C CA . SER A 1 257 ? -45.668 -4.309 63.210 1.00 81.25 257 SER A CA 1
ATOM 1839 C C . SER A 1 257 ? -45.172 -4.350 61.765 1.00 81.25 257 SER A C 1
ATOM 1841 O O . SER A 1 257 ? -45.073 -5.423 61.165 1.00 81.25 257 SER A O 1
ATOM 1843 N N . THR A 1 258 ? -44.823 -3.197 61.201 1.00 87.12 258 THR A N 1
ATOM 1844 C CA . THR A 1 258 ? -44.236 -3.103 59.858 1.00 87.12 258 THR A CA 1
ATOM 1845 C C . THR A 1 258 ? -42.710 -3.066 59.926 1.00 87.12 258 THR A C 1
ATOM 1847 O O . THR A 1 258 ? -42.140 -2.311 60.716 1.00 87.12 258 THR A O 1
ATOM 1850 N N . ALA A 1 259 ? -42.046 -3.831 59.066 1.00 89.81 259 ALA A N 1
ATOM 1851 C CA . ALA A 1 259 ? -40.606 -3.811 58.847 1.00 89.81 259 ALA A CA 1
ATOM 1852 C C . ALA A 1 259 ? -40.254 -3.096 57.531 1.00 89.81 259 ALA A C 1
ATOM 1854 O O . ALA A 1 259 ? -41.092 -2.960 56.632 1.00 89.81 259 ALA A O 1
ATOM 1855 N N . SER A 1 260 ? -38.994 -2.674 57.416 1.00 93.19 260 SER A N 1
ATOM 1856 C CA . SER A 1 260 ? -38.423 -2.160 56.169 1.00 93.19 260 SER A CA 1
ATOM 1857 C C . SER A 1 260 ? -37.309 -3.086 55.673 1.00 93.19 260 SER A C 1
ATOM 1859 O O . SER A 1 260 ? -36.583 -3.686 56.469 1.00 93.19 260 SER A O 1
ATOM 1861 N N . LEU A 1 261 ? -37.155 -3.206 54.357 1.00 94.00 261 LEU A N 1
ATOM 1862 C CA . LEU A 1 261 ? -36.018 -3.861 53.707 1.00 94.00 261 LEU A CA 1
ATOM 1863 C C . LEU A 1 261 ? -35.210 -2.817 52.947 1.00 94.00 261 LEU A C 1
ATOM 1865 O O . LEU A 1 261 ? -35.777 -1.991 52.239 1.00 94.00 261 LEU A O 1
ATOM 1869 N N . ILE A 1 262 ? -33.891 -2.879 53.078 1.00 93.62 262 ILE A N 1
ATOM 1870 C CA . ILE A 1 262 ? -32.958 -2.070 52.297 1.00 93.62 262 ILE A CA 1
ATOM 1871 C C . ILE A 1 262 ? -32.228 -3.013 51.345 1.00 93.62 262 ILE A C 1
ATOM 1873 O O . ILE A 1 262 ? -31.546 -3.933 51.800 1.00 93.62 262 ILE A O 1
ATOM 1877 N N . ALA A 1 263 ? -32.394 -2.792 50.045 1.00 93.81 263 ALA A N 1
ATOM 1878 C CA . ALA A 1 263 ? -31.741 -3.539 48.980 1.00 93.81 263 ALA A CA 1
ATOM 1879 C C . ALA A 1 263 ? -30.604 -2.702 48.379 1.00 93.81 263 ALA A C 1
ATOM 1881 O O . ALA A 1 263 ? -30.850 -1.637 47.816 1.00 93.81 263 ALA A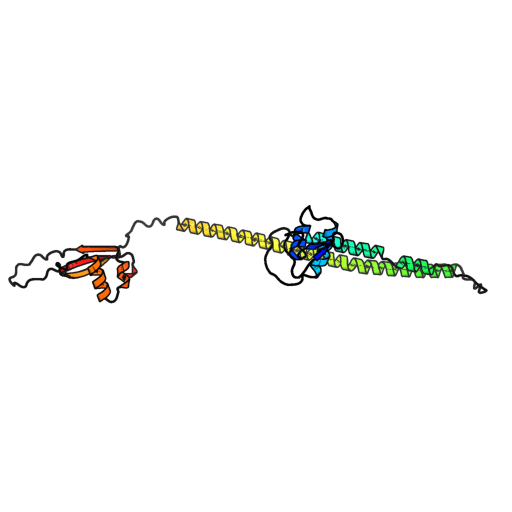 O 1
ATOM 1882 N N . ALA A 1 264 ? -29.367 -3.177 48.500 1.00 92.62 264 ALA A N 1
ATOM 1883 C CA . ALA A 1 264 ? -28.197 -2.587 47.862 1.00 92.62 264 ALA A CA 1
ATOM 1884 C C . ALA A 1 264 ? -28.065 -3.117 46.432 1.00 92.62 264 ALA A C 1
ATOM 1886 O O . ALA A 1 264 ? -28.077 -4.332 46.213 1.00 92.62 264 ALA A O 1
ATOM 1887 N N . CYS A 1 265 ? -27.929 -2.211 45.469 1.00 91.38 265 CYS A N 1
ATOM 1888 C CA . CYS A 1 265 ? -27.955 -2.530 44.048 1.00 91.38 265 CYS A CA 1
ATOM 1889 C C . CYS A 1 265 ? -26.612 -2.240 43.368 1.00 91.38 265 CYS A C 1
ATOM 1891 O O . CYS A 1 265 ? -25.962 -1.237 43.655 1.00 91.38 265 CYS A O 1
ATOM 1893 N N . SER A 1 266 ? -26.214 -3.109 42.435 1.00 88.56 266 SER A N 1
ATOM 1894 C CA . SER A 1 266 ? -24.976 -2.992 41.648 1.00 88.56 266 SER A CA 1
ATOM 1895 C C . SER A 1 266 ? -25.048 -1.933 40.558 1.00 88.56 266 SER A C 1
ATOM 1897 O O . SER A 1 266 ? -24.016 -1.476 40.072 1.00 88.56 266 SER A O 1
ATOM 1899 N N . SER A 1 267 ? -26.264 -1.559 40.162 1.00 81.62 267 SER A N 1
ATOM 1900 C CA . SER A 1 267 ? -26.509 -0.645 39.059 1.00 81.62 267 SER A CA 1
ATOM 1901 C C . SER A 1 267 ? -27.222 0.617 39.542 1.00 81.62 267 SER A C 1
ATOM 1903 O O . SER A 1 267 ? -28.252 0.513 40.214 1.00 81.62 267 SER A O 1
ATOM 1905 N N . PRO A 1 268 ? -26.745 1.813 39.152 1.00 74.56 268 PRO A N 1
ATOM 1906 C CA . PRO A 1 268 ? -27.449 3.064 39.408 1.00 74.56 268 PRO A CA 1
ATOM 1907 C C . PRO A 1 268 ? -28.757 3.190 38.618 1.00 74.56 268 PRO A C 1
ATOM 1909 O O . PRO A 1 268 ? -29.563 4.048 38.953 1.00 74.56 268 PRO A O 1
ATOM 1912 N N . ALA A 1 269 ? -29.001 2.327 37.624 1.00 71.19 269 ALA A N 1
ATOM 1913 C CA . ALA A 1 269 ? -30.260 2.283 36.876 1.00 71.19 269 ALA A CA 1
ATOM 1914 C C . ALA A 1 269 ? -31.464 1.805 37.714 1.00 71.19 269 ALA A C 1
ATOM 1916 O O . ALA A 1 269 ? -32.589 1.826 37.232 1.00 71.19 269 ALA A O 1
ATOM 1917 N N . VAL A 1 270 ? -31.220 1.337 38.944 1.00 66.62 270 VAL A N 1
ATOM 1918 C CA . VAL A 1 270 ? -32.252 0.884 39.889 1.00 66.62 270 VAL A CA 1
ATOM 1919 C C . VAL A 1 270 ? -32.832 2.054 40.713 1.00 66.62 270 VAL A C 1
ATOM 1921 O O . VAL A 1 270 ? -33.840 1.874 41.392 1.00 66.62 270 VAL A O 1
ATOM 1924 N N . ARG A 1 271 ? -32.205 3.242 40.672 1.00 61.25 271 ARG A N 1
ATOM 1925 C CA . ARG A 1 271 ? -32.756 4.480 41.253 1.00 61.25 271 ARG A CA 1
ATOM 1926 C C . ARG A 1 271 ? -33.863 5.059 40.386 1.00 61.25 271 ARG A C 1
ATOM 1928 O O . ARG A 1 271 ? -34.835 5.554 40.993 1.00 61.25 271 ARG A O 1
#

Sequence (271 aa):
MVSCYKCSRSISKDTVTCRTCAKSFHPSCVGYYLKTRAASDCCSSLASSSAESAGGSAAGPPTGSSQTSVLVSASAALSQASALVDSLPVLSQASAGLSRPAVSGDIQRSFSMENFVLLLDSRLLLLKSDLVSIIDDRLGPVGELAAELRELGERQAVLEGRIDGLSGAVKDCEAAISGLRSELVTPRSVPPSRQVDCEVIFSGLPSDAPGDGLALVRELLASMSVPDLAPHVIAVRRVAGARRRAVEGEGSSSASSTASLIAACSSPAVR

Organism: Hypothenemus hampei (NCBI:txid57062)